Protein AF-W9HKP9-F1 (afdb_monomer)

Radius of gyration: 22.97 Å; Cα contacts (8 Å, |Δi|>4): 648; chains: 1; bounding box: 61×39×68 Å

Mean predicted aligned error: 10.0 Å

InterPro domains:
  IPR010730 Heterokaryon incompatibility [PF06985] (233-330)

Organism: NCBI:txid660029

Foldseek 3Di:
DAPPPPDDPQDADPQVVPQPCCVQFVQACQDQDPDFSDWQAFQLDGNADPSHQVSVVQVQLVVLQVPDDDDDRGWTKGKHKDFQVCLAPPDDWDQDPVRDTDDPVSVVSNVWRTGIWMHIDTHDPDPPDPPVSRVNSVSCQARWTKTFADPPDPIPYDHDDDDDQQADPLVVVLVVLVCCVPPVPCLLDPPPDFQPAQPQFWWQQQVVRDTDGDDGPAAEEEEPQADDHDRPNPHRTYHYLVPRADPDDDPSNVRCVVCVLSVQQRHSEYEYELEDQHRPPHFGNGHHGADADNKDFDDDPPTTIIIRGHHPCNLNCPGNLNVDPCVCSNQQRHQWYFYGGSHDTDIDGRNDNPDSD

pLDDT: mean 77.09, std 13.56, range [29.31, 94.38]

Sequence (357 aa):
MVLSKQTTEERLCSRCESLDLDNILSGRWTNVEWEPVAFFGKRSAVLHDEGCPLCQALFYIAAGEHNTWSRRREDKICMFTIPSQLAYRGAKLKFTSDGEMGDRVLGRAKDQRDSTWLIVCNQTRSIDQPFWYNLIPTSARNFGCLAEFSDTFNGVGQRVRLIDPANVDFEAVKRWLAHCTGVHGELCNPGEGKRSLPKGLAVINCTTRKLEPLPTGVKFAALSYVWGDTLQVGINFLWVDRYCLPQQECPEKREQIQKMHKIYREADLTVIVAAGDGPDYGLPGISTPRVSAPSVDLRLGAHRLVSTGLSAQEAIRNTTWASRAWTFQEGLVSRRKLVFTVWSVSSARQLNRTSIF

Secondary structure (DSSP, 8-state):
-------TTPPPPHHHHT--HHHHTS---SS---S-SEEEEETTEE---TT-HHHHHHHHHHHHHHTSS---TTPEEEEEEEEHHHHHH----EE-TTS-EE-HHHHHHHHS---EEEEEEEE-S---STTHHHHHHHHHHHH--EEE--SS--SSSPP--PPPSS---HHHHHHHHHHHHHHSHHHHS--SS---PPTT-EEEETTTTEEEEPPTT---EEESS---S--TTT--EEEEHHHHS-SS--HHHHHHHHTHHHHHHH-SEEEEE-SSSSGGG--BTTTBPPP-----EEEETTEEEEE--S-HHHHHHTSTTTTSTTHHHHHHH-SEEEEE-SS-EEEEE--STT---

Nearest PDB structures (foldseek):
  5aa5-assembly1_F  TM=3.031E-01  e=6.205E+00  Cupriavidus necator H16
  3d0h-assembly1_E  TM=2.734E-01  e=4.579E+00  Severe acute respiratory syndrome-related coronavirus
  8sgq-assembly1_d  TM=1.807E-01  e=6.205E+00  Homo sapiens

Structure (mmCIF, N/CA/C/O backbone):
data_AF-W9HKP9-F1
#
_entry.id   AF-W9HKP9-F1
#
loop_
_atom_site.group_PDB
_atom_site.id
_atom_site.type_symbol
_atom_site.label_atom_id
_atom_site.label_alt_id
_atom_site.label_comp_id
_atom_site.label_asym_id
_atom_site.label_entity_id
_atom_site.label_seq_id
_atom_site.pdbx_PDB_ins_code
_atom_site.Cartn_x
_atom_site.Cartn_y
_atom_site.Cartn_z
_atom_site.occupancy
_atom_site.B_iso_or_equiv
_atom_site.auth_seq_id
_atom_site.auth_comp_id
_atom_site.auth_asym_id
_atom_site.auth_atom_id
_atom_site.pdbx_PDB_model_num
ATOM 1 N N . MET A 1 1 ? -1.297 14.736 -14.628 1.00 29.31 1 MET A N 1
ATOM 2 C CA . MET A 1 1 ? -1.310 14.302 -16.037 1.00 29.31 1 MET A CA 1
ATOM 3 C C . MET A 1 1 ? -1.532 12.800 -16.026 1.00 29.31 1 MET A C 1
ATOM 5 O O . MET A 1 1 ? -0.681 12.076 -15.528 1.00 29.31 1 MET A O 1
ATOM 9 N N . VAL A 1 2 ? -2.733 12.356 -16.392 1.00 32.00 2 VAL A N 1
ATOM 10 C CA . VAL A 1 2 ? -3.084 10.933 -16.431 1.00 32.00 2 VAL A CA 1
ATOM 11 C C . VAL A 1 2 ? -2.517 10.390 -17.740 1.00 32.00 2 VAL A C 1
ATOM 13 O O . VAL A 1 2 ? -2.983 10.781 -18.804 1.00 32.00 2 VAL A O 1
ATOM 16 N N . LEU A 1 3 ? -1.499 9.530 -17.685 1.00 41.91 3 LEU A N 1
ATOM 17 C CA . LEU A 1 3 ? -1.059 8.754 -18.848 1.00 41.91 3 LEU A CA 1
ATOM 18 C C . LEU A 1 3 ? -1.958 7.514 -19.001 1.00 41.91 3 LEU A C 1
ATOM 20 O O . LEU A 1 3 ? -1.479 6.396 -19.121 1.00 41.91 3 LEU A O 1
ATOM 24 N N . SER A 1 4 ? -3.283 7.697 -18.977 1.00 39.47 4 SER A N 1
ATOM 25 C CA . SER A 1 4 ? -4.238 6.645 -19.352 1.00 39.47 4 SER A CA 1
ATOM 26 C C . SER A 1 4 ? -4.440 6.716 -20.859 1.00 39.47 4 SER A C 1
ATOM 28 O O . SER A 1 4 ? -5.501 7.086 -21.360 1.00 39.47 4 SER A O 1
ATOM 30 N N . LYS A 1 5 ? -3.373 6.435 -21.595 1.00 43.41 5 LYS A N 1
ATOM 31 C CA . LYS A 1 5 ? -3.447 6.248 -23.032 1.00 43.41 5 LYS A CA 1
ATOM 32 C C . LYS A 1 5 ? -3.707 4.765 -23.274 1.00 43.41 5 LYS A C 1
ATOM 34 O O . LYS A 1 5 ? -2.796 3.951 -23.317 1.00 43.41 5 LYS A O 1
ATOM 39 N N . GLN A 1 6 ? -4.987 4.399 -23.349 1.00 43.78 6 GLN A N 1
ATOM 40 C CA . GLN A 1 6 ? -5.370 3.182 -24.059 1.00 43.78 6 GLN A CA 1
ATOM 41 C C . GLN A 1 6 ? -5.166 3.472 -25.545 1.00 43.78 6 GLN A C 1
ATOM 43 O O . GLN A 1 6 ? -6.086 3.948 -26.205 1.00 43.78 6 GLN A O 1
ATOM 48 N N . THR A 1 7 ? -3.960 3.254 -26.061 1.00 41.88 7 THR A N 1
ATOM 49 C CA . THR A 1 7 ? -3.687 3.470 -27.483 1.00 41.88 7 THR A CA 1
ATOM 50 C C . THR A 1 7 ? -2.940 2.288 -28.084 1.00 41.88 7 THR A C 1
ATOM 52 O O . THR A 1 7 ? -1.865 1.880 -27.662 1.00 41.88 7 THR A O 1
ATOM 55 N N . THR A 1 8 ? -3.631 1.710 -29.060 1.00 42.25 8 THR A N 1
ATOM 56 C CA . THR A 1 8 ? -3.172 0.912 -30.196 1.00 42.25 8 THR A CA 1
ATOM 57 C C . THR A 1 8 ? -1.771 1.291 -30.687 1.00 42.25 8 THR A C 1
ATOM 59 O O . THR A 1 8 ? -1.541 2.459 -30.986 1.00 42.25 8 THR A O 1
ATOM 62 N N . GLU A 1 9 ? -0.887 0.289 -30.793 1.00 53.84 9 GLU A N 1
ATOM 63 C CA . GLU A 1 9 ? 0.402 0.294 -31.517 1.00 53.84 9 GLU A CA 1
ATOM 64 C C . GLU A 1 9 ? 1.195 1.613 -31.446 1.00 53.84 9 GLU A C 1
ATOM 66 O O . GLU A 1 9 ? 1.452 2.280 -32.447 1.00 53.84 9 GLU A O 1
ATOM 71 N N . GLU A 1 10 ? 1.589 2.016 -30.239 1.00 63.66 10 GLU A N 1
ATOM 72 C CA . GLU A 1 10 ? 2.422 3.203 -30.054 1.00 63.66 10 GLU A CA 1
ATOM 73 C C . GLU A 1 10 ? 3.884 2.920 -30.434 1.00 63.66 10 GLU A C 1
ATOM 75 O O . GLU A 1 10 ? 4.520 1.998 -29.918 1.00 63.66 10 GLU A O 1
ATOM 80 N N . ARG A 1 11 ? 4.430 3.737 -31.342 1.00 78.06 11 ARG A N 1
ATOM 81 C CA . ARG A 1 11 ? 5.809 3.618 -31.827 1.00 78.06 11 ARG A CA 1
ATOM 82 C C . ARG A 1 11 ? 6.796 3.982 -30.715 1.00 78.06 11 ARG A C 1
ATOM 84 O O . ARG A 1 11 ? 6.806 5.111 -30.223 1.00 78.06 11 ARG A O 1
ATOM 91 N N . LEU A 1 12 ? 7.635 3.028 -30.325 1.00 86.81 12 LEU A N 1
ATOM 92 C CA . LEU A 1 12 ? 8.750 3.269 -29.414 1.00 86.81 12 LEU A CA 1
ATOM 93 C C . LEU A 1 12 ? 9.848 4.079 -30.128 1.00 86.81 12 LEU A C 1
ATOM 95 O O . LEU A 1 12 ? 9.988 4.034 -31.347 1.00 86.81 12 LEU A O 1
ATOM 99 N N . CYS A 1 13 ? 10.646 4.840 -29.376 1.00 88.38 13 CYS A N 1
ATOM 100 C CA . CYS A 1 13 ? 11.868 5.425 -29.934 1.00 88.38 13 CYS A CA 1
ATOM 101 C C . CYS A 1 13 ? 12.943 4.339 -30.091 1.00 88.38 13 CYS A C 1
ATOM 103 O O . CYS A 1 13 ? 12.927 3.348 -29.360 1.00 88.38 13 CYS A O 1
ATOM 105 N N . SER A 1 14 ? 13.932 4.555 -30.961 1.00 86.81 14 SER A N 1
ATOM 106 C CA . SER A 1 14 ? 14.985 3.565 -31.271 1.00 86.81 14 SER A CA 1
ATOM 107 C C . SER A 1 14 ? 15.689 2.978 -30.040 1.00 86.81 14 SER A C 1
ATOM 109 O O . SER A 1 14 ? 16.057 1.809 -30.020 1.00 86.81 14 SER A O 1
ATOM 111 N N . ARG A 1 15 ? 15.845 3.774 -28.979 1.00 86.19 15 ARG A N 1
ATOM 112 C CA . ARG A 1 15 ? 16.436 3.341 -27.704 1.00 86.19 15 ARG A CA 1
ATOM 113 C C . ARG A 1 15 ? 15.524 2.428 -26.890 1.00 86.19 15 ARG A C 1
ATOM 115 O O . ARG A 1 15 ? 16.006 1.543 -26.197 1.00 86.19 15 ARG A O 1
ATOM 122 N N . CYS A 1 16 ? 14.222 2.692 -26.902 1.00 87.31 16 CYS A N 1
ATOM 123 C CA . CYS A 1 16 ? 13.253 1.832 -26.235 1.00 87.31 16 CYS A CA 1
ATOM 124 C C . CYS A 1 16 ? 12.999 0.559 -27.050 1.00 87.31 16 CYS A C 1
ATOM 126 O O . CYS A 1 16 ? 12.806 -0.488 -26.448 1.00 87.31 16 CYS A O 1
ATOM 128 N N . GLU A 1 17 ? 13.058 0.636 -28.384 1.00 88.25 17 GLU A N 1
ATOM 129 C CA . GLU A 1 17 ? 12.998 -0.528 -29.280 1.00 88.25 17 GLU A CA 1
ATOM 130 C C . GLU A 1 17 ? 14.198 -1.465 -29.103 1.00 88.25 17 GLU A C 1
ATOM 132 O O . GLU A 1 17 ? 14.048 -2.674 -29.230 1.00 88.25 17 GLU A O 1
ATOM 137 N N . SER A 1 18 ? 15.383 -0.939 -28.771 1.00 88.50 18 SER A N 1
ATOM 138 C CA . SER A 1 18 ? 16.579 -1.765 -28.559 1.00 88.50 18 SER A CA 1
ATOM 139 C C . SER A 1 18 ? 16.587 -2.545 -27.237 1.00 88.50 18 SER A C 1
ATOM 141 O O . SER A 1 18 ? 17.557 -3.247 -26.961 1.00 88.50 18 SER A O 1
A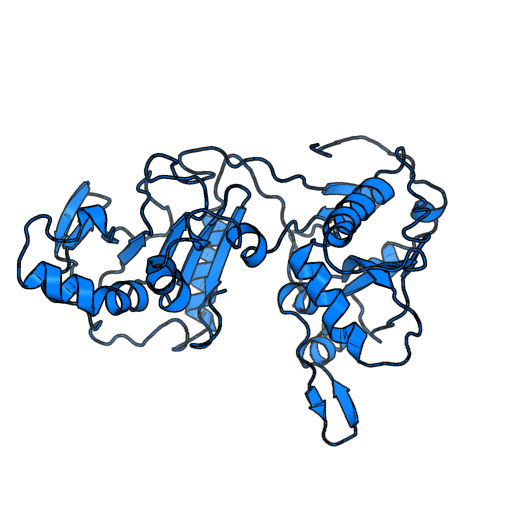TOM 143 N N . LEU A 1 19 ? 15.574 -2.383 -26.380 1.00 88.56 19 LEU A N 1
ATOM 144 C CA . LEU A 1 19 ? 15.481 -3.108 -25.114 1.00 88.56 19 LEU A CA 1
ATOM 145 C C . LEU A 1 19 ? 14.915 -4.508 -25.348 1.00 88.56 19 LEU A C 1
ATOM 147 O O . LEU A 1 19 ? 13.769 -4.656 -25.764 1.00 88.56 19 LEU A O 1
ATOM 151 N N . ASP A 1 20 ? 15.688 -5.529 -24.991 1.00 89.31 20 ASP A N 1
ATOM 152 C CA . ASP A 1 20 ? 15.219 -6.915 -24.955 1.00 89.31 20 ASP A CA 1
ATOM 153 C C . ASP A 1 20 ? 14.355 -7.145 -23.702 1.00 89.31 20 ASP A C 1
ATOM 155 O O . ASP A 1 20 ? 14.827 -7.602 -22.657 1.00 89.31 20 ASP A O 1
ATOM 159 N N . LEU A 1 21 ? 13.084 -6.738 -23.784 1.00 88.50 21 LEU A N 1
ATOM 160 C CA . LEU A 1 21 ? 12.136 -6.854 -22.675 1.00 88.50 21 LEU A CA 1
ATOM 161 C C . LEU A 1 21 ? 11.866 -8.314 -22.285 1.00 88.50 21 LEU A C 1
ATOM 163 O O . LEU A 1 21 ? 11.701 -8.577 -21.094 1.00 88.50 21 LEU A O 1
ATOM 167 N N . ASP A 1 22 ? 11.903 -9.250 -23.237 1.00 88.25 22 ASP A N 1
ATOM 168 C CA . ASP A 1 22 ? 11.712 -10.681 -22.979 1.00 88.25 22 ASP A CA 1
ATOM 169 C C . ASP A 1 22 ? 12.808 -11.219 -22.050 1.00 88.25 22 ASP A C 1
ATOM 171 O O . ASP A 1 22 ? 12.529 -11.897 -21.053 1.00 88.25 22 ASP A O 1
ATOM 175 N N . ASN A 1 23 ? 14.066 -10.872 -22.331 1.00 86.00 23 ASN A N 1
ATOM 176 C CA . ASN A 1 23 ? 15.185 -11.255 -21.482 1.00 86.00 23 ASN A CA 1
ATOM 177 C C . ASN A 1 23 ? 15.154 -10.521 -20.131 1.00 86.00 23 ASN A C 1
ATOM 179 O O . ASN A 1 23 ? 15.237 -11.157 -19.073 1.00 86.00 23 ASN A O 1
ATOM 183 N N . ILE A 1 24 ? 14.969 -9.194 -20.154 1.00 86.81 24 ILE A N 1
ATOM 184 C CA . ILE A 1 24 ? 14.947 -8.334 -18.959 1.00 86.81 24 ILE A CA 1
ATOM 185 C C . ILE A 1 24 ? 13.864 -8.786 -17.962 1.00 86.81 24 ILE A C 1
ATOM 187 O O . ILE A 1 24 ? 14.103 -8.841 -16.753 1.00 86.81 24 ILE A O 1
ATOM 191 N N . LEU A 1 25 ? 12.668 -9.125 -18.449 1.00 85.75 25 LEU A N 1
ATOM 192 C CA . LEU A 1 25 ? 11.501 -9.464 -17.625 1.00 85.75 25 LEU A CA 1
ATOM 193 C C . LEU A 1 25 ? 11.344 -10.969 -17.376 1.00 85.75 25 LEU A C 1
ATOM 195 O O . LEU A 1 25 ? 10.413 -11.385 -16.688 1.00 85.75 25 LEU A O 1
ATOM 199 N N . SER A 1 26 ? 12.283 -11.796 -17.845 1.00 80.38 26 SER A N 1
ATOM 200 C CA . SER A 1 26 ? 12.243 -13.258 -17.691 1.00 80.38 26 SER A CA 1
ATOM 201 C C . SER A 1 26 ? 12.111 -13.739 -16.231 1.00 80.38 26 SER A C 1
ATOM 203 O O . SER A 1 26 ? 11.640 -14.858 -15.970 1.00 80.38 26 SER A O 1
ATOM 205 N N . GLY A 1 27 ? 12.501 -12.895 -15.268 1.00 72.00 27 GLY A N 1
ATOM 206 C CA . GLY A 1 27 ? 12.440 -13.169 -13.832 1.00 72.00 27 GLY A CA 1
ATOM 207 C C . GLY A 1 27 ? 13.502 -14.162 -13.356 1.00 72.00 27 GLY A C 1
ATOM 208 O O . GLY A 1 27 ? 13.345 -14.781 -12.299 1.00 72.00 27 GLY A O 1
ATOM 209 N N . ARG A 1 28 ? 14.557 -14.366 -14.156 1.00 71.38 28 ARG A N 1
ATOM 210 C CA . ARG A 1 28 ? 15.702 -15.220 -13.826 1.00 71.38 28 ARG A CA 1
ATOM 211 C C . ARG A 1 28 ? 16.836 -14.363 -13.278 1.00 71.38 28 ARG A C 1
ATOM 213 O O . ARG A 1 28 ? 17.461 -13.611 -14.012 1.00 71.38 28 ARG A O 1
ATOM 220 N N . TRP A 1 29 ? 17.121 -14.522 -11.993 1.00 69.12 29 TRP A N 1
ATOM 221 C CA . TRP A 1 29 ? 18.181 -13.796 -11.298 1.00 69.12 29 TRP A CA 1
ATOM 222 C C . TRP A 1 29 ? 19.370 -14.723 -11.046 1.00 69.12 29 TRP A C 1
ATOM 224 O O . TRP A 1 29 ? 19.627 -15.106 -9.913 1.00 69.12 29 TRP A O 1
ATOM 234 N N . THR A 1 30 ? 20.082 -15.143 -12.096 1.00 57.50 30 THR A N 1
ATOM 235 C CA . THR A 1 30 ? 21.245 -16.044 -11.948 1.00 57.50 30 THR A CA 1
ATOM 236 C C . THR A 1 30 ? 22.443 -15.324 -11.327 1.00 57.50 30 THR A C 1
ATOM 238 O O . THR A 1 30 ? 23.101 -15.870 -10.445 1.00 57.50 30 THR A O 1
ATOM 241 N N . ASN A 1 31 ? 22.658 -14.063 -11.708 1.00 57.19 31 ASN A N 1
ATOM 242 C CA . ASN A 1 31 ? 23.556 -13.110 -11.067 1.00 57.19 31 ASN A CA 1
ATOM 243 C C . ASN A 1 31 ? 22.852 -11.754 -10.993 1.00 57.19 31 ASN A C 1
ATOM 245 O O . ASN A 1 31 ? 22.152 -11.366 -11.924 1.00 57.19 31 ASN A O 1
ATOM 249 N N . VAL A 1 32 ? 23.012 -11.028 -9.883 1.00 56.31 32 VAL A N 1
ATOM 250 C CA . VAL A 1 32 ? 22.567 -9.631 -9.849 1.00 56.31 32 VAL A CA 1
ATOM 251 C C . VAL A 1 32 ? 23.638 -8.827 -10.565 1.00 56.31 32 VAL A C 1
ATOM 253 O O . VAL A 1 32 ? 24.666 -8.501 -9.977 1.00 56.31 32 VAL A O 1
ATOM 256 N N . GLU A 1 33 ? 23.436 -8.596 -11.855 1.00 57.59 33 GLU A N 1
ATOM 257 C CA . GLU A 1 33 ? 24.260 -7.663 -12.609 1.00 57.59 33 GLU A CA 1
ATOM 258 C C . GLU A 1 33 ? 23.885 -6.248 -12.163 1.00 57.59 33 GLU A C 1
ATOM 260 O O . GLU A 1 33 ? 22.725 -5.840 -12.196 1.00 57.59 33 GLU A O 1
ATOM 265 N N . TRP A 1 34 ? 24.875 -5.521 -11.651 1.00 66.44 34 TRP A N 1
ATOM 266 C CA . TRP A 1 34 ? 24.700 -4.172 -11.098 1.00 66.44 34 TRP A CA 1
ATOM 267 C C . TRP A 1 34 ? 24.891 -3.085 -12.157 1.00 66.44 34 TRP A C 1
ATOM 269 O O . TRP A 1 34 ? 24.981 -1.896 -11.837 1.00 66.44 34 TRP A O 1
ATOM 279 N N . GLU A 1 35 ? 24.979 -3.502 -13.416 1.00 73.12 35 GLU A N 1
ATOM 280 C CA . GLU A 1 35 ? 25.083 -2.618 -14.556 1.00 73.12 35 GLU A CA 1
ATOM 281 C C . GLU A 1 35 ? 23.694 -2.140 -14.984 1.00 73.12 35 GLU A C 1
ATOM 283 O O . GLU A 1 35 ? 22.702 -2.868 -14.881 1.00 73.12 35 GLU A O 1
ATOM 288 N N . PRO A 1 36 ? 23.585 -0.885 -15.436 1.00 80.62 36 PRO A N 1
ATOM 289 C CA . PRO A 1 36 ? 22.327 -0.386 -15.941 1.00 80.62 36 PRO A CA 1
ATOM 290 C C . PRO A 1 36 ? 21.962 -1.086 -17.250 1.00 80.62 36 PRO A C 1
ATOM 292 O O . PRO A 1 36 ? 22.765 -1.148 -18.177 1.00 80.62 36 PRO A O 1
ATOM 295 N N . VAL A 1 37 ? 20.707 -1.510 -17.364 1.00 84.50 37 VAL A N 1
ATOM 296 C CA . VAL A 1 37 ? 20.158 -2.081 -18.602 1.00 84.50 37 VAL A CA 1
ATOM 297 C C . VAL A 1 37 ? 19.963 -1.023 -19.693 1.00 84.50 37 VAL A C 1
ATOM 299 O O . VAL A 1 37 ? 19.872 -1.358 -20.869 1.00 84.50 37 VAL A O 1
ATOM 302 N N . ALA A 1 38 ? 19.899 0.266 -19.325 1.00 84.94 38 ALA A N 1
ATOM 303 C CA . ALA A 1 38 ? 19.877 1.370 -20.284 1.00 84.94 38 ALA A CA 1
ATOM 304 C C . ALA A 1 38 ? 20.336 2.708 -19.686 1.00 84.94 38 ALA A C 1
ATOM 306 O O . ALA A 1 38 ? 20.181 2.967 -18.491 1.00 84.94 38 ALA A O 1
ATOM 307 N N . PHE A 1 39 ? 20.826 3.602 -20.549 1.00 84.19 39 PHE A N 1
ATOM 308 C CA . PHE A 1 39 ? 21.250 4.962 -20.205 1.00 84.19 39 PHE A CA 1
ATOM 309 C C . PHE A 1 39 ? 20.337 6.025 -20.842 1.00 84.19 39 PHE A C 1
ATOM 311 O O . PHE A 1 39 ? 20.004 5.957 -22.027 1.00 84.19 39 PHE A O 1
ATOM 318 N N . PHE A 1 40 ? 19.957 7.041 -20.062 1.00 79.12 40 PHE A N 1
ATOM 319 C CA . PHE A 1 40 ? 19.018 8.101 -20.460 1.00 79.12 40 PHE A CA 1
ATOM 320 C C . PHE A 1 40 ? 19.643 9.492 -20.591 1.00 79.12 40 PHE A C 1
ATOM 322 O O . PHE A 1 40 ? 18.936 10.466 -20.845 1.00 79.12 40 PHE A O 1
ATOM 329 N N . GLY A 1 41 ? 20.965 9.600 -20.474 1.00 80.00 41 GLY A N 1
ATOM 330 C CA . GLY A 1 41 ? 21.667 10.878 -20.545 1.00 80.00 41 GLY A CA 1
ATOM 331 C C . GLY A 1 41 ? 22.097 11.395 -19.174 1.00 80.00 41 GLY A C 1
ATOM 332 O O . GLY A 1 41 ? 22.015 10.709 -18.154 1.00 80.00 41 GLY A O 1
ATOM 333 N N . LYS A 1 42 ? 22.610 12.624 -19.160 1.00 79.69 42 LYS A N 1
ATOM 334 C CA . LYS A 1 42 ? 22.991 13.321 -17.925 1.00 79.69 42 LYS A CA 1
ATOM 335 C C . LYS A 1 42 ? 21.805 14.112 -17.400 1.00 79.69 42 LYS A C 1
ATOM 337 O O . LYS A 1 42 ? 20.960 14.540 -18.177 1.00 79.69 42 LYS A O 1
ATOM 342 N N . ARG A 1 43 ? 21.787 14.416 -16.104 1.00 71.00 43 ARG A N 1
ATOM 343 C CA . ARG A 1 43 ? 20.748 15.262 -15.497 1.00 71.00 43 ARG A CA 1
ATOM 344 C C . ARG A 1 43 ? 20.564 16.609 -16.213 1.00 71.00 43 ARG A C 1
ATOM 346 O O . ARG A 1 43 ? 19.441 17.090 -16.309 1.00 71.00 43 ARG A O 1
ATOM 353 N N . SER A 1 44 ? 21.645 17.226 -16.692 1.00 68.88 44 SER A N 1
ATOM 354 C CA . SER A 1 44 ? 21.592 18.496 -17.434 1.00 68.88 44 SER A CA 1
ATOM 355 C C . SER A 1 44 ? 21.021 18.377 -18.852 1.00 68.88 44 SER A C 1
ATOM 357 O O . SER A 1 44 ? 20.681 19.396 -19.443 1.00 68.88 44 SER A O 1
ATOM 359 N N . ALA A 1 45 ? 20.939 17.163 -19.396 1.00 75.62 45 ALA A N 1
ATOM 360 C CA . ALA A 1 45 ? 20.554 16.882 -20.773 1.00 75.62 45 ALA A CA 1
ATOM 361 C C . ALA A 1 45 ? 19.895 15.495 -20.847 1.00 75.62 45 ALA A C 1
ATOM 363 O O . ALA A 1 45 ? 20.444 14.557 -21.432 1.00 75.62 45 ALA A O 1
ATOM 364 N N . VAL A 1 46 ? 18.749 15.347 -20.174 1.00 75.06 46 VAL A N 1
ATOM 365 C CA . VAL A 1 46 ? 17.988 14.094 -20.188 1.00 75.06 46 VAL A CA 1
ATOM 366 C C . VAL A 1 46 ? 17.444 13.878 -21.591 1.00 75.06 46 VAL A C 1
ATOM 368 O O . VAL A 1 46 ? 16.657 14.679 -22.095 1.00 75.06 46 VAL A O 1
ATOM 371 N N . LEU A 1 47 ? 17.857 12.780 -22.216 1.00 74.56 47 LEU A N 1
ATOM 372 C CA . LEU A 1 47 ? 17.385 12.388 -23.532 1.00 74.56 47 LEU A CA 1
ATOM 373 C C . LEU A 1 47 ? 16.051 11.665 -23.345 1.00 74.56 47 LEU A C 1
ATOM 375 O O . LEU A 1 47 ? 16.035 10.452 -23.133 1.00 74.56 47 LEU A O 1
ATOM 379 N N . HIS A 1 48 ? 14.940 12.389 -23.412 1.00 80.75 48 HIS A N 1
ATOM 380 C CA . HIS A 1 48 ? 13.596 11.816 -23.389 1.00 80.75 48 HIS A CA 1
ATOM 381 C C . HIS A 1 48 ? 12.880 12.133 -24.701 1.00 80.75 48 HIS A C 1
ATOM 383 O O . HIS A 1 48 ? 13.091 13.193 -25.284 1.00 80.75 48 HIS A O 1
ATOM 389 N N . ASP A 1 49 ? 12.077 11.187 -25.171 1.00 83.19 49 ASP A N 1
ATOM 390 C CA . ASP A 1 49 ? 11.234 11.361 -26.347 1.00 83.19 49 ASP A CA 1
ATOM 391 C C . ASP A 1 49 ? 9.781 11.448 -25.874 1.00 83.19 49 ASP A C 1
ATOM 393 O O . ASP A 1 49 ? 9.250 10.486 -25.313 1.00 83.19 49 ASP A O 1
ATOM 397 N N . GLU A 1 50 ? 9.160 12.614 -26.063 1.00 82.44 50 GLU A N 1
ATOM 398 C CA . GLU A 1 50 ? 7.760 12.858 -25.706 1.00 82.44 50 GLU A CA 1
ATOM 399 C C . GLU A 1 50 ? 6.778 12.051 -26.569 1.00 82.44 50 GLU A C 1
ATOM 401 O O . GLU A 1 50 ? 5.619 11.927 -26.198 1.00 82.44 50 GLU A O 1
ATOM 406 N N . GLY A 1 51 ? 7.195 11.474 -27.696 1.00 85.69 51 GLY A N 1
ATOM 407 C CA . GLY A 1 51 ? 6.379 10.556 -28.490 1.00 85.69 51 GLY A CA 1
ATOM 408 C C . GLY A 1 51 ? 6.440 9.104 -28.011 1.00 85.69 51 GLY A C 1
ATOM 409 O O . GLY A 1 51 ? 5.552 8.322 -28.339 1.00 85.69 51 GLY A O 1
ATOM 410 N N . CYS A 1 52 ? 7.455 8.736 -27.222 1.00 87.62 52 CYS A N 1
ATOM 411 C CA . CYS A 1 52 ? 7.689 7.355 -26.806 1.00 87.62 52 CYS A CA 1
ATOM 412 C C . CYS A 1 52 ? 7.042 7.057 -25.437 1.00 87.62 52 CYS A C 1
ATOM 414 O O . CYS A 1 52 ? 7.491 7.594 -24.415 1.00 87.62 52 CYS A O 1
ATOM 416 N N . PRO A 1 53 ? 6.050 6.153 -25.355 1.00 87.00 53 PRO A N 1
ATOM 417 C CA . PRO A 1 53 ? 5.335 5.881 -24.106 1.00 87.00 53 PRO A CA 1
ATOM 418 C C . PRO A 1 53 ? 6.223 5.278 -23.014 1.00 87.00 53 PRO A C 1
ATOM 420 O O . PRO A 1 53 ? 6.099 5.640 -21.842 1.00 87.00 53 PRO A O 1
ATOM 423 N N . LEU A 1 54 ? 7.174 4.411 -23.381 1.00 87.19 54 LEU A N 1
ATOM 424 C CA . LEU A 1 54 ? 8.126 3.855 -22.420 1.00 87.19 54 LEU A CA 1
ATOM 425 C C . LEU A 1 54 ? 9.076 4.939 -21.885 1.00 87.19 54 LEU A C 1
ATOM 427 O O . LEU A 1 54 ? 9.345 4.969 -20.684 1.00 87.19 54 LEU A O 1
ATOM 431 N N . CYS A 1 55 ? 9.525 5.881 -22.726 1.00 86.38 55 CYS A N 1
ATOM 432 C CA . CYS A 1 55 ? 10.298 7.037 -22.259 1.00 86.38 55 CYS A CA 1
ATOM 433 C C . CYS A 1 55 ? 9.495 7.895 -21.281 1.00 86.38 55 CYS A C 1
ATOM 435 O O . CYS A 1 55 ? 10.036 8.271 -20.244 1.00 86.38 55 CYS A O 1
ATOM 437 N N . GLN A 1 56 ? 8.227 8.188 -21.577 1.00 85.50 56 GLN A N 1
ATOM 438 C CA . GLN A 1 56 ? 7.374 8.973 -20.681 1.00 85.50 56 GLN A CA 1
ATOM 439 C C . GLN A 1 56 ? 7.181 8.286 -19.325 1.00 85.50 56 GLN A C 1
ATOM 441 O O . GLN A 1 56 ? 7.306 8.926 -18.280 1.00 85.50 56 GLN A O 1
ATOM 446 N N . ALA A 1 57 ? 6.920 6.977 -19.330 1.00 86.19 57 ALA A N 1
ATOM 447 C CA . ALA A 1 57 ? 6.744 6.192 -18.115 1.00 86.19 57 ALA A CA 1
ATOM 448 C C . ALA A 1 57 ? 8.009 6.162 -17.243 1.00 86.19 57 ALA A C 1
ATOM 450 O O . ALA A 1 57 ? 7.945 6.363 -16.030 1.00 86.19 57 ALA A O 1
ATOM 451 N N . LEU A 1 58 ? 9.170 5.955 -17.863 1.00 84.19 58 LEU A N 1
ATOM 452 C CA . LEU A 1 58 ? 10.459 5.967 -17.174 1.00 84.19 58 LEU A CA 1
ATOM 453 C C . LEU A 1 58 ? 10.821 7.372 -16.673 1.00 84.19 58 LEU A C 1
ATOM 455 O O . LEU A 1 58 ? 11.299 7.523 -15.548 1.00 84.19 58 LEU A O 1
ATOM 459 N N . PHE A 1 59 ? 10.539 8.410 -17.465 1.00 82.00 59 PHE A N 1
ATOM 460 C CA . PHE A 1 59 ? 10.740 9.800 -17.063 1.00 82.00 59 PHE A CA 1
ATOM 461 C C . PHE A 1 59 ? 9.856 10.183 -15.874 1.00 82.00 59 PHE A C 1
ATOM 463 O O . PHE A 1 59 ? 10.322 10.879 -14.976 1.00 82.00 59 PHE A O 1
ATOM 470 N N . TYR A 1 60 ? 8.618 9.688 -15.812 1.00 80.38 60 TYR A N 1
ATOM 471 C CA . TYR A 1 60 ? 7.735 9.902 -14.667 1.00 80.38 60 TYR A CA 1
ATOM 472 C C . TYR A 1 60 ? 8.346 9.371 -13.358 1.00 80.38 60 TYR A C 1
ATOM 474 O O . TYR A 1 60 ? 8.357 10.082 -12.352 1.00 80.38 60 TYR A O 1
ATOM 482 N N . ILE A 1 61 ? 8.928 8.167 -13.382 1.00 81.00 61 ILE A N 1
ATOM 483 C CA . ILE A 1 61 ? 9.641 7.592 -12.227 1.00 81.00 61 ILE A CA 1
ATOM 484 C C . ILE A 1 61 ? 10.882 8.434 -11.892 1.00 81.00 61 ILE A C 1
ATOM 486 O O . ILE A 1 61 ? 11.094 8.813 -10.738 1.00 81.00 61 ILE A O 1
ATOM 490 N N . ALA A 1 62 ? 11.670 8.797 -12.908 1.00 78.38 62 ALA A N 1
ATOM 491 C CA . ALA A 1 62 ? 12.876 9.604 -12.740 1.00 78.38 62 ALA A CA 1
ATOM 492 C C . ALA A 1 62 ? 12.583 10.997 -12.151 1.00 78.38 62 ALA A C 1
ATOM 494 O O . ALA A 1 62 ? 13.358 11.500 -11.338 1.00 78.38 62 ALA A O 1
ATOM 495 N N . ALA A 1 63 ? 11.467 11.628 -12.540 1.00 73.25 63 ALA A N 1
ATOM 496 C CA . ALA A 1 63 ? 11.037 12.953 -12.084 1.00 73.25 63 ALA A CA 1
ATOM 497 C C . ALA A 1 63 ? 10.855 13.019 -10.563 1.00 73.25 63 ALA A C 1
ATOM 499 O O . ALA A 1 63 ? 11.236 14.013 -9.942 1.00 73.25 63 ALA A O 1
ATOM 500 N N . GLY A 1 64 ? 10.341 11.949 -9.950 1.00 70.38 64 GLY A N 1
ATOM 501 C CA . GLY A 1 64 ? 10.277 11.833 -8.494 1.00 70.38 64 GLY A CA 1
ATOM 502 C C . GLY A 1 64 ? 11.670 11.917 -7.878 1.00 70.38 64 GLY A C 1
ATOM 503 O O . GLY A 1 64 ? 11.922 12.728 -6.981 1.00 70.38 64 GLY A O 1
ATOM 504 N N . GLU A 1 65 ? 12.608 11.158 -8.443 1.00 69.75 65 GLU A N 1
ATOM 505 C CA . GLU A 1 65 ? 13.985 11.193 -7.990 1.00 69.75 65 GLU A CA 1
ATOM 506 C C . GLU A 1 65 ? 14.600 12.576 -8.220 1.00 69.75 65 GLU A C 1
ATOM 508 O O . GLU A 1 65 ? 15.294 13.059 -7.333 1.00 69.75 65 GLU A O 1
ATOM 513 N N . HIS A 1 66 ? 14.299 13.290 -9.315 1.00 62.88 66 HIS A N 1
ATOM 514 C CA . HIS A 1 66 ? 14.829 14.626 -9.640 1.00 62.88 66 HIS A CA 1
ATOM 515 C C . HIS A 1 66 ? 14.646 15.708 -8.555 1.00 62.88 66 HIS A C 1
ATOM 517 O O . HIS A 1 66 ? 15.414 16.679 -8.561 1.00 62.88 66 HIS A O 1
ATOM 523 N N . ASN A 1 67 ? 13.788 15.489 -7.560 1.00 63.06 67 ASN A N 1
ATOM 524 C CA . ASN A 1 67 ? 13.485 16.464 -6.512 1.00 63.06 67 ASN A CA 1
ATOM 525 C C . ASN A 1 67 ? 14.200 16.241 -5.164 1.00 63.06 67 ASN A C 1
ATOM 527 O O . ASN A 1 67 ? 14.056 17.068 -4.269 1.00 63.06 67 ASN A O 1
ATOM 531 N N . THR A 1 68 ? 14.998 15.180 -4.991 1.00 57.84 68 THR A N 1
ATOM 532 C CA . THR A 1 68 ? 15.593 14.842 -3.680 1.00 57.84 68 THR A CA 1
ATOM 533 C C . THR A 1 68 ? 17.132 14.812 -3.714 1.00 57.84 68 THR A C 1
ATOM 535 O O . THR A 1 68 ? 17.662 13.970 -4.419 1.00 57.84 68 THR A O 1
ATOM 538 N N . TRP A 1 69 ? 17.838 15.622 -2.901 1.00 55.78 69 TRP A N 1
ATOM 539 C CA . TRP A 1 69 ? 19.317 15.703 -2.677 1.00 55.78 69 TRP A CA 1
ATOM 540 C C . TRP A 1 69 ? 20.094 16.842 -3.381 1.00 55.78 69 TRP A C 1
ATOM 542 O O . TRP A 1 69 ? 19.708 17.323 -4.445 1.00 55.78 69 TRP A O 1
ATOM 552 N N . SER A 1 70 ? 21.223 17.253 -2.775 1.00 53.03 70 SER A N 1
ATOM 553 C CA . SER A 1 70 ? 22.236 18.183 -3.312 1.00 53.03 70 SER A CA 1
ATOM 554 C C . SER A 1 70 ? 23.078 17.499 -4.403 1.00 53.03 70 SER A C 1
ATOM 556 O O . SER A 1 70 ? 23.639 16.428 -4.188 1.00 53.03 70 SER A O 1
ATOM 558 N N . ARG A 1 71 ? 23.103 18.066 -5.619 1.00 58.56 71 ARG A N 1
ATOM 559 C CA . ARG A 1 71 ? 23.342 17.296 -6.860 1.00 58.56 71 ARG A CA 1
ATOM 560 C C . ARG A 1 71 ? 24.319 17.918 -7.839 1.00 58.56 71 ARG A C 1
ATOM 562 O O . ARG A 1 71 ? 24.381 19.139 -7.969 1.00 58.56 71 ARG A O 1
ATOM 569 N N . ARG A 1 72 ? 25.026 17.060 -8.588 1.00 59.69 72 ARG A N 1
ATOM 570 C CA . ARG A 1 72 ? 25.965 17.464 -9.644 1.00 59.69 72 ARG A CA 1
ATOM 571 C C . ARG A 1 72 ? 25.274 17.404 -11.007 1.00 59.69 72 ARG A C 1
ATOM 573 O O . ARG A 1 72 ? 24.491 16.506 -11.290 1.00 59.69 72 ARG A O 1
ATOM 580 N N . ARG A 1 73 ? 25.597 18.351 -11.894 1.00 64.00 73 ARG A N 1
ATOM 581 C CA . ARG A 1 73 ? 25.090 18.362 -13.285 1.00 64.00 73 ARG A CA 1
ATOM 582 C C . ARG A 1 73 ? 25.498 17.119 -14.091 1.00 64.00 73 ARG A C 1
ATOM 584 O O . ARG A 1 73 ? 24.846 16.796 -15.075 1.00 64.00 73 ARG A O 1
ATOM 591 N N . GLU A 1 74 ? 26.554 16.439 -13.654 1.00 73.50 74 GLU A N 1
ATOM 592 C CA . GLU A 1 74 ? 27.177 15.303 -14.339 1.00 73.50 74 GLU A CA 1
ATOM 593 C C . GLU A 1 74 ? 26.587 13.932 -13.973 1.00 73.50 74 GLU A C 1
ATOM 595 O O . GLU A 1 74 ? 27.043 12.928 -14.520 1.00 73.50 74 GLU A O 1
ATOM 600 N N . ASP A 1 75 ? 25.610 13.870 -13.063 1.00 77.62 75 ASP A N 1
ATOM 601 C CA . ASP A 1 75 ? 24.990 12.602 -12.668 1.00 77.62 75 ASP A CA 1
ATOM 602 C C . ASP A 1 75 ? 24.257 11.972 -13.866 1.00 77.62 75 ASP A C 1
ATOM 604 O O . ASP A 1 75 ? 23.564 12.653 -14.634 1.00 77.62 75 ASP A O 1
ATOM 608 N N . LYS A 1 76 ? 24.457 10.664 -14.044 1.00 80.38 76 LYS A N 1
ATOM 609 C CA . LYS A 1 76 ? 23.926 9.871 -15.158 1.00 80.38 76 LYS A CA 1
ATOM 610 C C . LYS A 1 76 ? 22.563 9.300 -14.784 1.00 80.38 76 LYS A C 1
ATOM 612 O O . LYS A 1 76 ? 22.429 8.745 -13.705 1.00 80.38 76 LYS A O 1
ATOM 617 N N . ILE A 1 77 ? 21.570 9.389 -15.659 1.00 82.06 77 ILE A N 1
ATOM 618 C CA . ILE A 1 77 ? 20.264 8.758 -15.437 1.00 82.06 77 ILE A CA 1
ATOM 619 C C . ILE A 1 77 ? 20.268 7.402 -16.117 1.00 82.06 77 ILE A C 1
ATOM 621 O O . ILE A 1 77 ? 20.482 7.314 -17.327 1.00 82.06 77 ILE A O 1
ATOM 625 N N . CYS A 1 78 ? 20.027 6.353 -15.342 1.00 84.31 78 CYS A N 1
ATOM 626 C CA . CYS A 1 78 ? 20.120 4.983 -15.812 1.00 84.31 78 CYS A CA 1
ATOM 627 C C . CYS A 1 78 ? 18.899 4.172 -15.376 1.00 84.31 78 CYS A C 1
ATOM 629 O O . CYS A 1 78 ? 18.325 4.426 -14.317 1.00 84.31 78 CYS A O 1
ATOM 631 N N . MET A 1 79 ? 18.531 3.183 -16.186 1.00 87.31 79 MET A N 1
ATOM 632 C CA . MET A 1 79 ? 17.538 2.178 -15.829 1.00 87.31 79 MET A CA 1
ATOM 633 C C . MET A 1 79 ? 18.229 0.936 -15.286 1.00 87.31 79 MET A C 1
ATOM 635 O O . MET A 1 79 ? 19.212 0.468 -15.856 1.00 87.31 79 MET A O 1
ATOM 639 N N . PHE A 1 80 ? 17.674 0.402 -14.208 1.00 86.56 80 PHE A N 1
ATOM 640 C CA . PHE A 1 80 ? 18.112 -0.817 -13.551 1.00 86.56 80 PHE A CA 1
ATOM 641 C C . PHE A 1 80 ? 16.942 -1.783 -13.416 1.00 86.56 80 PHE A C 1
ATOM 643 O O . PHE A 1 80 ? 15.774 -1.384 -13.392 1.00 86.56 80 PHE A O 1
ATOM 650 N N . THR A 1 81 ? 17.278 -3.057 -13.276 1.00 85.62 81 THR A N 1
ATOM 651 C CA . THR A 1 81 ? 16.351 -4.114 -12.891 1.00 85.62 81 THR A CA 1
ATOM 652 C C . THR A 1 81 ? 16.498 -4.405 -11.407 1.00 85.62 81 THR A C 1
ATOM 654 O O . THR A 1 81 ? 17.608 -4.442 -10.877 1.00 85.62 81 THR A O 1
ATOM 657 N N . ILE A 1 82 ? 15.391 -4.688 -10.729 1.00 81.75 82 ILE A N 1
ATOM 658 C CA . ILE A 1 82 ? 15.390 -5.109 -9.327 1.00 81.75 82 ILE A CA 1
ATOM 659 C C . ILE A 1 82 ? 14.382 -6.250 -9.108 1.00 81.75 82 ILE A C 1
ATOM 661 O O . ILE A 1 82 ? 13.278 -6.187 -9.659 1.00 81.75 82 ILE A O 1
ATOM 665 N N . PRO A 1 83 ? 14.703 -7.291 -8.309 1.00 82.50 83 PRO A N 1
ATOM 666 C CA . PRO A 1 83 ? 13.711 -8.288 -7.929 1.00 82.50 83 PRO A CA 1
ATOM 667 C C . PRO A 1 83 ? 12.632 -7.629 -7.075 1.00 82.50 83 PRO A C 1
ATOM 669 O O . PRO A 1 83 ? 12.929 -6.835 -6.173 1.00 82.50 83 PRO A O 1
ATOM 672 N N . SER A 1 84 ? 11.373 -7.974 -7.314 1.00 82.31 84 SER A N 1
ATOM 673 C CA . SER A 1 84 ? 10.242 -7.310 -6.663 1.00 82.31 84 SER A CA 1
ATOM 674 C C . SER A 1 84 ? 10.274 -7.366 -5.128 1.00 82.31 84 SER A C 1
ATOM 676 O O . SER A 1 84 ? 9.886 -6.409 -4.449 1.00 82.31 84 SER A O 1
ATOM 678 N N . GLN A 1 85 ? 10.798 -8.451 -4.545 1.00 78.06 85 GLN A N 1
ATOM 679 C CA . GLN A 1 85 ? 10.945 -8.566 -3.095 1.00 78.06 85 GLN A CA 1
ATOM 680 C C . GLN A 1 85 ? 11.929 -7.540 -2.521 1.00 78.06 85 GLN A C 1
ATOM 682 O O . GLN A 1 85 ? 11.727 -7.053 -1.403 1.00 78.06 85 GLN A O 1
ATOM 687 N N . LEU A 1 86 ? 12.983 -7.208 -3.273 1.00 78.06 86 LEU A N 1
ATOM 688 C CA . LEU A 1 86 ? 13.984 -6.227 -2.866 1.00 78.06 86 LEU A CA 1
ATOM 689 C C . LEU A 1 86 ? 13.440 -4.803 -3.020 1.00 78.06 86 LEU A C 1
ATOM 691 O O . LEU A 1 86 ? 13.605 -3.995 -2.106 1.00 78.06 86 LEU A O 1
ATOM 695 N N . ALA A 1 87 ? 12.723 -4.531 -4.115 1.00 78.69 87 ALA A N 1
ATOM 696 C CA . ALA A 1 87 ? 12.095 -3.238 -4.387 1.00 78.69 87 ALA A CA 1
ATOM 697 C C . ALA A 1 87 ? 11.150 -2.790 -3.258 1.00 78.69 87 ALA A C 1
ATOM 699 O O . ALA A 1 87 ? 11.161 -1.628 -2.858 1.00 78.69 87 ALA A O 1
ATOM 700 N N . TYR A 1 88 ? 10.368 -3.721 -2.699 1.00 70.00 88 TYR A N 1
ATOM 701 C CA . TYR A 1 88 ? 9.419 -3.416 -1.625 1.00 70.00 88 TYR A CA 1
ATOM 702 C C . TYR A 1 88 ? 10.056 -3.382 -0.228 1.00 70.00 88 TYR A C 1
ATOM 704 O O . TYR A 1 88 ? 9.798 -2.478 0.567 1.00 70.00 88 TYR A O 1
ATOM 712 N N . ARG A 1 89 ? 10.878 -4.384 0.114 1.00 68.69 89 ARG A N 1
ATOM 713 C CA . ARG A 1 89 ? 11.438 -4.525 1.471 1.00 68.69 89 ARG A CA 1
ATOM 714 C C . ARG A 1 89 ? 12.574 -3.540 1.746 1.00 68.69 89 ARG A C 1
ATOM 716 O O . ARG A 1 89 ? 12.865 -3.249 2.911 1.00 68.69 89 ARG A O 1
ATOM 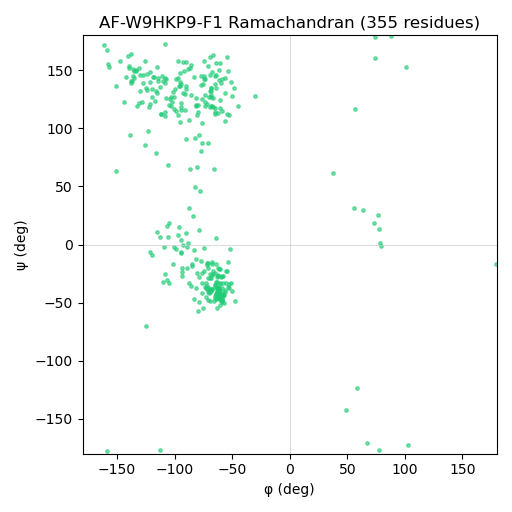723 N N . GLY A 1 90 ? 13.229 -3.076 0.690 1.00 66.62 90 GLY A N 1
ATOM 724 C CA . GLY A 1 90 ? 14.536 -2.467 0.789 1.00 66.62 90 GLY A CA 1
ATOM 725 C C . GLY A 1 90 ? 15.630 -3.506 1.038 1.00 66.62 90 GLY A C 1
ATOM 726 O O . GLY A 1 90 ? 15.404 -4.623 1.515 1.00 66.62 90 GLY A O 1
ATOM 727 N N . ALA A 1 91 ? 16.841 -3.084 0.732 1.00 61.03 91 ALA A N 1
ATOM 728 C CA . ALA A 1 91 ? 18.076 -3.798 0.969 1.00 61.03 91 ALA A CA 1
ATOM 729 C C . ALA A 1 91 ? 18.413 -3.891 2.470 1.00 61.03 91 ALA A C 1
ATOM 731 O O . ALA A 1 91 ? 18.380 -2.884 3.178 1.00 61.03 91 ALA A O 1
ATOM 732 N N . LYS A 1 92 ? 18.769 -5.081 2.977 1.00 60.56 92 LYS A N 1
ATOM 733 C CA . LYS A 1 92 ? 19.377 -5.239 4.310 1.00 60.56 92 LYS A CA 1
ATOM 734 C C . LYS A 1 92 ? 20.690 -6.001 4.182 1.00 60.56 92 LYS A C 1
ATOM 736 O O . LYS A 1 92 ? 20.710 -7.216 4.371 1.00 60.56 92 LYS A O 1
ATOM 741 N N . LEU A 1 93 ? 21.770 -5.271 3.889 1.00 56.72 93 LEU A N 1
ATOM 742 C CA . LEU A 1 93 ? 23.118 -5.840 3.819 1.00 56.72 93 LEU A CA 1
ATOM 743 C C . LEU A 1 93 ? 23.415 -6.658 5.069 1.00 56.72 93 LEU A C 1
ATOM 745 O O . LEU A 1 93 ? 23.290 -6.168 6.195 1.00 56.72 93 LEU A O 1
ATOM 749 N N . LYS A 1 94 ? 23.850 -7.895 4.856 1.00 56.47 94 LYS A N 1
ATOM 750 C CA . LYS A 1 94 ? 24.624 -8.629 5.843 1.00 56.47 94 LYS A CA 1
ATOM 751 C C . LYS A 1 94 ? 25.966 -8.958 5.214 1.00 56.47 94 LYS A C 1
ATOM 753 O O . LYS A 1 94 ? 26.017 -9.538 4.136 1.00 56.47 94 LYS A O 1
ATOM 758 N N . PHE A 1 95 ? 27.033 -8.589 5.907 1.00 53.81 95 PHE A N 1
ATOM 759 C CA . PHE A 1 95 ? 28.338 -9.172 5.645 1.00 53.81 95 PHE A CA 1
ATOM 760 C C . PHE A 1 95 ? 28.296 -10.593 6.204 1.00 53.81 95 PHE A C 1
ATOM 762 O O . PHE A 1 95 ? 27.994 -10.779 7.389 1.00 53.81 95 PHE A O 1
ATOM 769 N N . THR A 1 96 ? 28.490 -11.599 5.353 1.00 54.56 96 THR A N 1
ATOM 770 C CA . THR A 1 96 ? 28.802 -12.942 5.849 1.00 54.56 96 THR A CA 1
ATOM 771 C C . THR A 1 96 ? 30.209 -12.926 6.452 1.00 54.56 96 THR A C 1
ATOM 773 O O . THR A 1 96 ? 30.994 -12.008 6.203 1.00 54.56 96 THR A O 1
ATOM 776 N N . SER A 1 97 ? 30.526 -13.920 7.283 1.00 48.28 97 SER A N 1
ATOM 777 C CA . SER A 1 97 ? 31.862 -14.087 7.880 1.00 48.28 97 SER A CA 1
ATOM 778 C C . SER A 1 97 ? 32.981 -14.141 6.838 1.00 48.28 97 SER A C 1
ATOM 780 O O . SER A 1 97 ? 34.118 -13.804 7.150 1.00 48.28 97 SER A O 1
ATOM 782 N N . ASP A 1 98 ? 32.634 -14.505 5.605 1.00 50.59 98 ASP A N 1
ATOM 783 C CA . ASP A 1 98 ? 33.567 -14.809 4.523 1.00 50.59 98 ASP A CA 1
ATOM 784 C C . ASP A 1 98 ? 33.775 -13.602 3.587 1.00 50.59 98 ASP A C 1
ATOM 786 O O . ASP A 1 98 ? 34.392 -13.714 2.533 1.00 50.59 98 ASP A O 1
ATOM 790 N N . GLY A 1 99 ? 33.249 -12.428 3.961 1.00 47.88 99 GLY A N 1
ATOM 791 C CA . GLY A 1 99 ? 33.372 -11.193 3.183 1.00 47.88 99 GLY A CA 1
ATOM 792 C C . GLY A 1 99 ? 32.423 -11.099 1.985 1.00 47.88 99 GLY A C 1
ATOM 793 O O . GLY A 1 99 ? 32.437 -10.087 1.284 1.00 47.88 99 GLY A O 1
ATOM 794 N N . GLU A 1 100 ? 31.561 -12.095 1.763 1.00 50.59 100 GLU A N 1
ATOM 795 C CA . GLU A 1 100 ? 30.555 -12.030 0.707 1.00 50.59 100 GLU A CA 1
ATOM 796 C C . GLU A 1 100 ? 29.420 -11.068 1.082 1.00 50.59 100 GLU A C 1
ATOM 798 O O . GLU A 1 100 ? 28.798 -11.136 2.152 1.00 50.59 100 GLU A O 1
ATOM 803 N N . MET A 1 101 ? 29.128 -10.151 0.161 1.00 53.31 101 MET A N 1
ATOM 804 C CA . MET A 1 101 ? 27.994 -9.245 0.270 1.00 53.31 101 MET A CA 1
ATOM 805 C C . MET A 1 101 ? 26.713 -10.014 -0.068 1.00 53.31 101 MET A C 1
ATOM 807 O O . MET A 1 101 ? 26.441 -10.303 -1.232 1.00 53.31 101 MET A O 1
ATOM 811 N N . GLY A 1 102 ? 25.923 -10.360 0.951 1.00 56.44 102 GLY A N 1
ATOM 812 C CA . GLY A 1 102 ? 24.740 -11.203 0.786 1.00 56.44 102 GLY A CA 1
ATOM 813 C C . GLY A 1 102 ? 23.471 -10.599 1.380 1.00 56.44 102 GLY A C 1
ATOM 814 O O . GLY A 1 102 ? 23.453 -10.088 2.502 1.00 56.44 102 GLY A O 1
ATOM 815 N N . ASP A 1 103 ? 22.360 -10.735 0.659 1.00 63.94 103 ASP A N 1
ATOM 816 C CA . ASP A 1 103 ? 21.016 -10.545 1.204 1.00 63.94 103 ASP A CA 1
ATOM 817 C C . ASP A 1 103 ? 20.227 -11.836 1.048 1.00 63.94 103 ASP A C 1
ATOM 819 O O . ASP A 1 103 ? 20.226 -12.470 -0.007 1.00 63.94 103 ASP A O 1
ATOM 823 N N . ARG A 1 104 ? 19.539 -12.239 2.120 1.00 64.81 104 ARG A N 1
ATOM 824 C CA . ARG A 1 104 ? 18.734 -13.467 2.135 1.00 64.81 104 ARG A CA 1
ATOM 825 C C . ARG A 1 104 ? 17.649 -13.466 1.055 1.00 64.81 104 ARG A C 1
ATOM 827 O O . ARG A 1 104 ? 17.221 -14.539 0.650 1.00 64.81 104 ARG A O 1
ATOM 834 N N . VAL A 1 105 ? 17.176 -12.293 0.635 1.00 64.25 105 VAL A N 1
ATOM 835 C CA . VAL A 1 105 ? 16.216 -12.128 -0.462 1.00 64.25 105 VAL A CA 1
ATOM 836 C C . VAL A 1 105 ? 16.880 -12.440 -1.795 1.00 64.25 105 VAL A C 1
ATOM 838 O O . VAL A 1 105 ? 16.339 -13.238 -2.546 1.00 64.25 105 VAL A O 1
ATOM 841 N N . LEU A 1 106 ? 18.071 -11.894 -2.051 1.00 64.00 106 LEU A N 1
ATOM 842 C CA . LEU A 1 106 ? 18.823 -12.198 -3.268 1.00 64.00 106 LEU A CA 1
ATOM 843 C C . LEU A 1 106 ? 19.213 -13.673 -3.342 1.00 64.00 106 LEU A C 1
ATOM 845 O O . LEU A 1 106 ? 19.056 -14.280 -4.391 1.00 64.00 106 LEU A O 1
ATOM 849 N N . GLY A 1 107 ? 19.637 -14.271 -2.224 1.00 64.25 107 GLY A N 1
ATOM 850 C CA . GLY A 1 107 ? 19.899 -15.711 -2.157 1.00 64.25 107 GLY A CA 1
ATOM 851 C C . GLY A 1 107 ? 18.671 -16.546 -2.537 1.00 64.25 107 GLY A C 1
ATOM 852 O O . GLY A 1 107 ? 18.781 -17.461 -3.335 1.00 64.25 107 GLY A O 1
ATOM 853 N N . ARG A 1 108 ? 17.476 -16.184 -2.048 1.00 64.69 108 ARG A N 1
ATOM 854 C CA . ARG A 1 108 ? 16.225 -16.871 -2.427 1.00 64.69 108 ARG A CA 1
ATOM 855 C C . ARG A 1 108 ? 15.802 -16.605 -3.869 1.00 64.69 108 ARG A C 1
ATOM 857 O O . ARG A 1 108 ? 15.284 -17.511 -4.505 1.00 64.69 108 ARG A O 1
ATOM 864 N N . ALA A 1 109 ? 15.995 -15.383 -4.365 1.00 64.31 109 ALA A N 1
ATOM 865 C CA . ALA A 1 109 ? 15.650 -15.001 -5.733 1.00 64.31 109 ALA A CA 1
ATOM 866 C C . ALA A 1 109 ? 16.555 -15.678 -6.776 1.00 64.31 109 ALA A C 1
ATOM 868 O O . ALA A 1 109 ? 16.123 -15.883 -7.903 1.00 64.31 109 ALA A O 1
ATOM 869 N N . LYS A 1 110 ? 17.782 -16.073 -6.404 1.00 64.44 110 LYS A N 1
ATOM 870 C CA . LYS A 1 110 ? 18.636 -16.913 -7.259 1.00 64.44 110 LYS A CA 1
ATOM 871 C C . LYS A 1 110 ? 18.015 -18.285 -7.521 1.00 64.44 110 LYS A C 1
ATOM 873 O O . LYS A 1 110 ? 18.040 -18.766 -8.650 1.00 64.44 110 LYS A O 1
ATOM 878 N N . ASP A 1 111 ? 17.403 -18.869 -6.493 1.00 63.94 111 ASP A N 1
ATOM 879 C CA . ASP A 1 111 ? 16.855 -20.229 -6.538 1.00 63.94 111 ASP A CA 1
ATOM 880 C C . ASP A 1 111 ? 15.354 -20.274 -6.892 1.00 63.94 111 ASP A C 1
ATOM 882 O O . ASP A 1 111 ? 14.778 -21.351 -7.054 1.00 63.94 111 ASP A O 1
ATOM 886 N N . GLN A 1 112 ? 14.683 -19.120 -6.985 1.00 67.44 112 GLN A N 1
ATOM 887 C CA . GLN A 1 112 ? 13.236 -19.019 -7.192 1.00 67.44 112 GLN A CA 1
ATOM 888 C C . GLN A 1 112 ? 12.890 -17.930 -8.207 1.00 67.44 112 GLN A C 1
ATOM 890 O O . GLN A 1 112 ? 13.439 -16.836 -8.171 1.00 67.44 112 GLN A O 1
ATOM 895 N N . ARG A 1 113 ? 11.902 -18.188 -9.072 1.00 73.06 113 ARG A N 1
ATOM 896 C CA . ARG A 1 113 ? 11.408 -17.178 -10.020 1.00 73.06 113 ARG A CA 1
ATOM 897 C C . ARG A 1 113 ? 10.762 -16.011 -9.254 1.00 73.06 113 ARG A C 1
ATOM 899 O O . ARG A 1 113 ? 9.755 -16.199 -8.564 1.00 73.06 113 ARG A O 1
ATOM 906 N N . ASP A 1 114 ? 11.331 -14.816 -9.393 1.00 76.50 114 ASP A N 1
ATOM 907 C CA . ASP A 1 114 ? 10.810 -13.541 -8.875 1.00 76.50 114 ASP A CA 1
ATOM 908 C C . ASP A 1 114 ? 10.551 -12.598 -10.062 1.00 76.50 114 ASP A C 1
ATOM 910 O O . ASP A 1 114 ? 11.272 -12.630 -11.056 1.00 76.50 114 ASP A O 1
ATOM 914 N N . SER A 1 115 ? 9.501 -11.784 -9.994 1.00 82.06 115 SER A N 1
ATOM 915 C CA . SER A 1 115 ? 9.200 -10.798 -11.029 1.00 82.06 115 SER A CA 1
ATOM 916 C C . SER A 1 115 ? 10.261 -9.697 -11.041 1.00 82.06 115 SER A C 1
ATOM 918 O O . SER A 1 115 ? 10.614 -9.157 -9.985 1.00 82.06 115 SER A O 1
ATOM 920 N N . THR A 1 116 ? 10.722 -9.335 -12.235 1.00 86.19 116 THR A N 1
ATOM 921 C CA . THR A 1 116 ? 11.656 -8.225 -12.444 1.00 86.19 116 THR A CA 1
ATOM 922 C C . THR A 1 116 ? 10.904 -6.909 -12.560 1.00 86.19 116 THR A C 1
ATOM 924 O O . THR A 1 116 ? 9.960 -6.791 -13.340 1.00 86.19 116 THR A O 1
ATOM 927 N N . TRP A 1 117 ? 11.318 -5.911 -11.784 1.00 88.81 117 TRP A N 1
ATOM 928 C CA . TRP A 1 117 ? 10.800 -4.549 -11.870 1.00 88.81 117 TRP A CA 1
ATOM 929 C C . TRP A 1 117 ? 11.877 -3.615 -12.428 1.00 88.81 117 TRP A C 1
ATOM 931 O O . TRP A 1 117 ? 13.064 -3.788 -12.152 1.00 88.81 117 TRP A O 1
ATOM 941 N N . LEU A 1 118 ? 11.459 -2.625 -13.212 1.00 89.62 118 LEU A N 1
ATOM 942 C CA . LEU A 1 118 ? 12.309 -1.611 -13.827 1.00 89.62 118 LEU A CA 1
ATOM 943 C C . LEU A 1 118 ? 12.246 -0.322 -13.017 1.00 89.62 118 LEU A C 1
ATOM 945 O O . LEU A 1 118 ? 11.166 0.165 -12.675 1.00 89.62 118 LEU A O 1
ATOM 949 N N . ILE A 1 119 ? 13.404 0.264 -12.762 1.00 87.62 119 ILE A N 1
ATOM 950 C CA . ILE A 1 119 ? 13.528 1.521 -12.037 1.00 87.62 119 ILE A CA 1
ATOM 951 C C . ILE A 1 119 ? 14.526 2.436 -12.726 1.00 87.62 119 ILE A C 1
ATOM 953 O O . ILE A 1 119 ? 15.532 1.976 -13.255 1.00 87.62 119 ILE A O 1
ATOM 957 N N . VAL A 1 120 ? 14.263 3.739 -12.678 1.00 85.44 120 VAL A N 1
ATOM 958 C CA . VAL A 1 120 ? 15.222 4.761 -13.088 1.00 85.44 120 VAL A CA 1
ATOM 959 C C . VAL A 1 120 ? 15.838 5.408 -11.857 1.00 85.44 120 VAL A C 1
ATOM 961 O O . VAL A 1 120 ? 15.101 5.897 -11.003 1.00 85.44 120 VAL A O 1
ATOM 964 N N . CYS A 1 121 ? 17.168 5.443 -11.782 1.00 81.38 121 CYS A N 1
ATOM 965 C CA . CYS A 1 121 ? 17.878 6.176 -10.738 1.00 81.38 121 CYS A CA 1
ATOM 966 C C . CYS A 1 121 ? 19.130 6.894 -11.255 1.00 81.38 121 CYS A C 1
ATOM 968 O O . CYS A 1 121 ? 19.648 6.611 -12.340 1.00 81.38 121 CYS A O 1
ATOM 970 N N . ASN A 1 122 ? 19.614 7.858 -10.471 1.00 78.25 122 ASN A N 1
ATOM 971 C CA . ASN A 1 122 ? 20.825 8.611 -10.766 1.00 78.25 122 ASN A CA 1
ATOM 972 C C . ASN A 1 122 ? 22.064 7.825 -10.341 1.00 78.25 122 ASN A C 1
ATOM 974 O O . ASN A 1 122 ? 22.225 7.466 -9.177 1.00 78.25 122 ASN A O 1
ATOM 978 N N . GLN A 1 123 ? 22.984 7.649 -11.277 1.00 75.81 123 GLN A N 1
ATOM 979 C CA . GLN A 1 123 ? 24.318 7.132 -11.056 1.00 75.81 123 GLN A CA 1
ATOM 980 C C . GLN A 1 123 ? 25.301 8.285 -10.782 1.00 75.81 123 GLN A C 1
ATOM 982 O O . GLN A 1 123 ? 25.557 9.126 -11.650 1.00 75.81 123 GLN A O 1
ATOM 987 N N . THR A 1 124 ? 25.866 8.314 -9.572 1.00 68.88 124 THR A N 1
ATOM 988 C CA . THR A 1 124 ? 26.932 9.234 -9.138 1.00 68.88 124 THR A CA 1
ATOM 989 C C . THR A 1 124 ? 28.312 8.576 -9.367 1.00 68.88 124 THR A C 1
ATOM 991 O O . THR A 1 124 ? 28.393 7.364 -9.558 1.00 68.88 124 THR A O 1
ATOM 994 N N . ARG A 1 125 ? 29.404 9.358 -9.483 1.00 60.94 125 ARG A N 1
ATOM 995 C CA . ARG A 1 125 ? 30.714 8.870 -10.000 1.00 60.94 125 ARG A CA 1
ATOM 996 C C . ARG A 1 125 ? 31.303 7.662 -9.232 1.00 60.94 125 ARG A C 1
ATOM 998 O O . ARG A 1 125 ? 31.292 7.675 -8.010 1.00 60.94 125 ARG A O 1
ATOM 1005 N N . SER A 1 126 ? 31.938 6.762 -10.010 1.00 52.19 126 SER A N 1
ATOM 1006 C CA . SER A 1 126 ? 32.608 5.480 -9.678 1.00 52.19 126 SER A CA 1
ATOM 1007 C C . SER A 1 126 ? 31.704 4.466 -8.961 1.00 52.19 126 SER A C 1
ATOM 1009 O O . SER A 1 126 ? 31.219 4.680 -7.857 1.00 52.19 126 SER A O 1
ATOM 1011 N N . ILE A 1 127 ? 31.469 3.334 -9.626 1.00 51.62 127 ILE A N 1
ATOM 1012 C CA . ILE A 1 127 ? 30.615 2.224 -9.173 1.00 51.62 127 ILE A CA 1
ATOM 1013 C C . ILE A 1 127 ? 31.363 1.349 -8.134 1.00 51.62 127 ILE A C 1
ATOM 1015 O O . ILE A 1 127 ? 30.892 0.288 -7.750 1.00 51.62 127 ILE A O 1
ATOM 1019 N N . ASP A 1 128 ? 32.503 1.794 -7.599 1.00 49.19 128 ASP A N 1
ATOM 1020 C CA . ASP A 1 128 ? 33.441 0.929 -6.865 1.00 49.19 128 ASP A CA 1
ATOM 1021 C C . ASP A 1 128 ? 33.109 0.713 -5.371 1.00 49.19 128 ASP A C 1
ATOM 1023 O O . ASP A 1 128 ? 34.000 0.425 -4.573 1.00 49.19 128 ASP A O 1
ATOM 1027 N N . GLN A 1 129 ? 31.848 0.852 -4.936 1.00 51.97 129 GLN A N 1
ATOM 1028 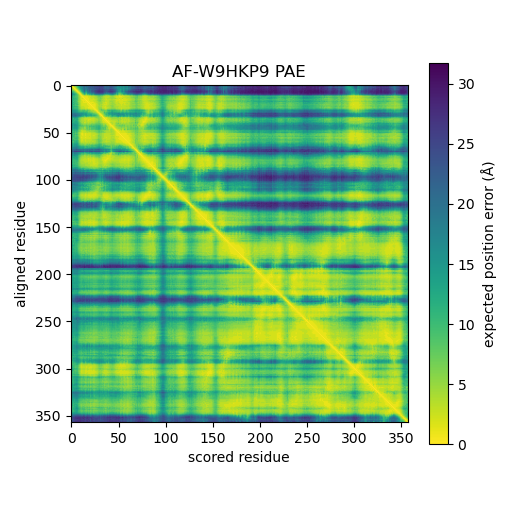C CA . GLN A 1 129 ? 31.479 0.700 -3.518 1.00 51.97 129 GLN A CA 1
ATOM 1029 C C . GLN A 1 129 ? 30.117 -0.006 -3.306 1.00 51.97 129 GLN A C 1
ATOM 1031 O O . GLN A 1 129 ? 29.148 0.314 -4.000 1.00 51.97 129 GLN A O 1
ATOM 1036 N N . PRO A 1 130 ? 29.980 -0.840 -2.247 1.00 52.81 130 PRO A N 1
ATOM 1037 C CA . PRO A 1 130 ? 28.735 -1.475 -1.763 1.00 52.81 130 PRO A CA 1
ATOM 1038 C C . PRO A 1 130 ? 27.522 -0.554 -1.514 1.00 52.81 130 PRO A C 1
ATOM 1040 O O . PRO A 1 130 ? 26.446 -1.020 -1.140 1.00 52.81 130 PRO A O 1
ATOM 1043 N N . PHE A 1 131 ? 27.677 0.763 -1.665 1.00 52.94 131 PHE A N 1
ATOM 1044 C CA . PHE A 1 131 ? 26.682 1.776 -1.313 1.00 52.94 131 PHE A CA 1
ATOM 1045 C C . PHE A 1 131 ? 25.440 1.754 -2.224 1.00 52.94 131 PHE A C 1
ATOM 1047 O O . PHE A 1 131 ? 24.331 2.050 -1.769 1.00 52.94 131 PHE A O 1
ATOM 1054 N N . TRP A 1 132 ? 25.596 1.326 -3.485 1.00 58.34 132 TRP A N 1
ATOM 1055 C CA . TRP A 1 132 ? 24.503 1.200 -4.464 1.00 58.34 132 TRP A CA 1
ATOM 1056 C C . TRP A 1 132 ? 23.399 0.243 -4.031 1.00 58.34 132 TRP A C 1
ATOM 1058 O O . TRP A 1 132 ? 22.230 0.457 -4.357 1.00 58.34 132 TRP A O 1
ATOM 1068 N N . TYR A 1 133 ? 23.756 -0.747 -3.215 1.00 59.34 133 TYR A N 1
ATOM 1069 C CA . TYR A 1 133 ? 22.833 -1.743 -2.698 1.00 59.34 133 TYR A CA 1
ATOM 1070 C C . TYR A 1 133 ? 21.631 -1.117 -1.972 1.00 59.34 133 TYR A C 1
ATOM 1072 O O . TYR A 1 133 ? 20.517 -1.621 -2.066 1.00 59.34 133 TYR A O 1
ATOM 1080 N N . ASN A 1 134 ? 21.821 0.022 -1.301 1.00 67.06 134 ASN A N 1
ATOM 1081 C CA . ASN A 1 134 ? 20.735 0.713 -0.605 1.00 67.06 134 ASN A CA 1
ATOM 1082 C C . ASN A 1 134 ? 19.995 1.729 -1.484 1.00 67.06 134 ASN A C 1
ATOM 1084 O O . ASN A 1 134 ? 18.863 2.090 -1.154 1.00 67.06 134 ASN A O 1
ATOM 1088 N N . LEU A 1 135 ? 20.606 2.195 -2.578 1.00 73.69 135 LEU A N 1
ATOM 1089 C CA . LEU A 1 135 ? 20.063 3.264 -3.416 1.00 73.69 135 LEU A CA 1
ATOM 1090 C C . LEU A 1 135 ? 18.907 2.767 -4.281 1.00 73.69 135 LEU A C 1
ATOM 1092 O O . LEU A 1 135 ? 17.807 3.296 -4.156 1.00 73.69 135 LEU A O 1
ATOM 1096 N N . ILE A 1 136 ? 19.114 1.711 -5.075 1.00 76.88 136 ILE A N 1
ATOM 1097 C CA . ILE A 1 136 ? 18.095 1.200 -6.011 1.00 76.88 136 ILE A CA 1
ATOM 1098 C C . ILE A 1 136 ? 16.801 0.800 -5.275 1.00 76.88 136 ILE A C 1
ATOM 1100 O O . ILE A 1 136 ? 15.731 1.285 -5.646 1.00 76.88 136 ILE A O 1
ATOM 1104 N N . PRO A 1 137 ? 16.842 0.017 -4.177 1.00 77.62 137 PRO A N 1
ATOM 1105 C CA . PRO A 1 137 ? 15.624 -0.339 -3.448 1.00 77.62 137 PRO A CA 1
ATOM 1106 C C . PRO A 1 137 ? 14.977 0.859 -2.739 1.00 77.62 137 PRO A C 1
ATOM 1108 O O . PRO A 1 137 ? 13.764 0.892 -2.541 1.00 77.62 137 PRO A O 1
ATOM 1111 N N . THR A 1 138 ? 15.766 1.863 -2.343 1.00 78.06 138 THR A N 1
ATOM 1112 C CA . THR A 1 138 ? 15.221 3.086 -1.739 1.00 78.06 138 THR A CA 1
ATOM 1113 C C . THR A 1 138 ? 14.524 3.951 -2.777 1.00 78.06 138 THR A C 1
ATOM 1115 O O . THR A 1 138 ? 13.403 4.382 -2.518 1.00 78.06 138 THR A O 1
ATOM 1118 N N . SER A 1 139 ? 15.125 4.151 -3.953 1.00 80.81 139 SER A N 1
ATOM 1119 C CA . SER A 1 139 ? 14.466 4.822 -5.072 1.00 80.81 139 SER A CA 1
ATOM 1120 C C . SER A 1 139 ? 13.194 4.075 -5.479 1.00 80.81 139 SER A C 1
ATOM 1122 O O . SER A 1 139 ? 12.165 4.716 -5.661 1.00 80.81 139 SER A O 1
ATOM 1124 N N . ALA A 1 140 ? 13.214 2.735 -5.518 1.00 82.69 140 ALA A N 1
ATOM 1125 C CA . ALA A 1 140 ? 12.054 1.915 -5.887 1.00 82.69 140 ALA A CA 1
ATOM 1126 C C . ALA A 1 140 ? 10.870 2.185 -4.962 1.00 82.69 140 ALA A C 1
ATOM 1128 O O . ALA A 1 140 ? 9.756 2.472 -5.392 1.00 82.69 140 ALA A O 1
ATOM 1129 N N . ARG A 1 141 ? 11.136 2.151 -3.659 1.00 79.25 141 ARG A N 1
ATOM 1130 C CA . ARG A 1 141 ? 10.151 2.431 -2.618 1.00 79.25 141 ARG A CA 1
ATOM 1131 C C . ARG A 1 141 ? 9.662 3.881 -2.642 1.00 79.25 141 ARG A C 1
ATOM 1133 O O . ARG A 1 141 ? 8.497 4.130 -2.326 1.00 79.25 141 ARG A O 1
ATOM 1140 N N . ASN A 1 142 ? 10.533 4.830 -2.977 1.00 78.25 142 ASN A N 1
ATOM 1141 C CA . ASN A 1 142 ? 10.209 6.248 -2.882 1.00 78.25 142 ASN A CA 1
ATOM 1142 C C . ASN A 1 142 ? 9.505 6.797 -4.123 1.00 78.25 142 ASN A C 1
ATOM 1144 O O . ASN A 1 142 ? 8.640 7.655 -3.997 1.00 78.25 142 ASN A O 1
ATOM 1148 N N . PHE A 1 143 ? 9.874 6.313 -5.307 1.00 80.19 143 PHE A N 1
ATOM 1149 C CA . PHE A 1 143 ? 9.456 6.872 -6.595 1.00 80.19 143 PHE A CA 1
ATOM 1150 C C . PHE A 1 143 ? 8.722 5.858 -7.481 1.00 80.19 143 PHE A C 1
ATOM 1152 O O . PHE A 1 143 ? 8.158 6.233 -8.507 1.00 80.19 143 PHE A O 1
ATOM 1159 N N . GLY A 1 144 ? 8.66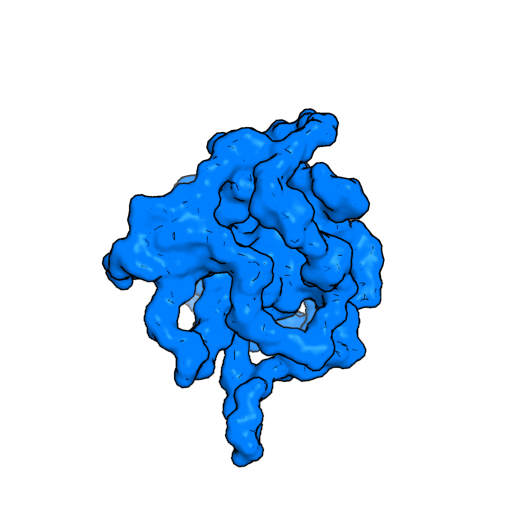9 4.593 -7.059 1.00 85.25 144 GLY A N 1
ATOM 1160 C CA . GLY A 1 144 ? 8.003 3.510 -7.768 1.00 85.25 144 GLY A CA 1
ATOM 1161 C C . GLY A 1 144 ? 8.891 2.812 -8.798 1.00 85.25 144 GLY A C 1
ATOM 1162 O O . GLY A 1 144 ? 10.063 3.135 -8.996 1.00 85.25 144 GLY A O 1
ATOM 1163 N N . CYS A 1 145 ? 8.310 1.811 -9.451 1.00 89.12 145 CYS A N 1
ATOM 1164 C CA . CYS A 1 145 ? 8.905 1.028 -10.529 1.00 89.12 145 CYS A CA 1
ATOM 1165 C C . CYS A 1 145 ? 7.876 0.799 -11.643 1.00 89.12 145 CYS A C 1
ATOM 1167 O O . CYS A 1 145 ? 6.672 0.939 -11.411 1.00 89.12 145 CYS A O 1
ATOM 1169 N N . LEU A 1 146 ? 8.338 0.387 -12.825 1.00 90.38 146 LEU A N 1
ATOM 1170 C CA . LEU A 1 146 ? 7.505 -0.337 -13.786 1.00 90.38 146 LEU A CA 1
ATOM 1171 C C . LEU A 1 146 ? 7.636 -1.831 -13.523 1.00 90.38 146 LEU A C 1
ATOM 1173 O O . LEU A 1 146 ? 8.733 -2.338 -13.319 1.00 90.38 146 LEU A O 1
ATOM 1177 N N . ALA A 1 147 ? 6.524 -2.538 -13.541 1.00 89.19 147 ALA A N 1
ATOM 1178 C CA . ALA A 1 147 ? 6.483 -3.971 -13.328 1.00 89.19 147 ALA A CA 1
ATOM 1179 C C . ALA A 1 147 ? 5.596 -4.618 -14.378 1.00 89.19 147 ALA A C 1
ATOM 1181 O O . ALA A 1 147 ? 4.618 -4.020 -14.825 1.00 89.19 147 ALA A O 1
ATOM 1182 N N . GLU A 1 148 ? 5.905 -5.857 -14.734 1.00 87.69 148 GLU A N 1
ATOM 1183 C CA . GLU A 1 148 ? 5.011 -6.636 -15.574 1.00 87.69 148 GLU A CA 1
ATOM 1184 C C . GLU A 1 148 ? 3.707 -6.941 -14.823 1.00 87.69 148 GLU A C 1
ATOM 1186 O O . GLU A 1 148 ? 3.694 -7.444 -13.694 1.00 87.69 148 GLU A O 1
ATOM 1191 N N . PHE A 1 149 ? 2.589 -6.596 -15.452 1.00 86.38 149 PHE A N 1
ATOM 1192 C CA . PHE A 1 149 ? 1.262 -6.935 -14.986 1.00 86.38 149 PHE A CA 1
ATOM 1193 C C . PHE A 1 149 ? 1.073 -8.444 -15.108 1.00 86.38 149 PHE A C 1
ATOM 1195 O O . PHE A 1 149 ? 1.096 -9.000 -16.204 1.00 86.38 149 PHE A O 1
ATOM 1202 N N . SER A 1 150 ? 0.827 -9.101 -13.978 1.00 74.31 150 SER A N 1
ATOM 1203 C CA . SER A 1 150 ? 0.518 -10.524 -13.949 1.00 74.31 150 SER A CA 1
ATOM 1204 C C . SER A 1 150 ? -0.503 -10.830 -12.861 1.00 74.31 150 SER A C 1
ATOM 1206 O O . SER A 1 150 ? -0.289 -10.578 -11.672 1.00 74.31 150 SER A O 1
ATOM 1208 N N . ASP A 1 151 ? -1.620 -11.416 -13.275 1.00 64.12 151 ASP A N 1
ATOM 1209 C CA . ASP A 1 151 ? -2.657 -11.970 -12.406 1.00 64.12 151 ASP A CA 1
ATOM 1210 C C . ASP A 1 151 ? -2.300 -13.377 -11.880 1.00 64.12 151 ASP A C 1
ATOM 1212 O O . ASP A 1 151 ? -2.734 -13.772 -10.793 1.00 64.12 151 ASP A O 1
ATOM 1216 N N . THR A 1 152 ? -1.442 -14.096 -12.607 1.00 54.69 152 THR A N 1
ATOM 1217 C CA . THR A 1 152 ? -1.144 -15.531 -12.466 1.00 54.69 152 THR A CA 1
ATOM 1218 C C . THR A 1 152 ? 0.298 -15.849 -12.044 1.00 54.69 152 THR A C 1
ATOM 1220 O O . THR A 1 152 ? 0.687 -17.014 -12.055 1.00 54.69 152 THR A O 1
ATOM 1223 N N . PHE A 1 153 ? 1.112 -14.866 -11.634 1.00 56.44 153 PHE A N 1
ATOM 1224 C CA . PHE A 1 153 ? 2.534 -15.100 -11.331 1.00 56.44 153 PHE A CA 1
ATOM 1225 C C . PHE A 1 153 ? 2.767 -16.192 -10.264 1.00 56.44 153 PHE A C 1
ATOM 1227 O O . PHE A 1 153 ? 2.564 -15.963 -9.069 1.00 56.44 153 PHE A O 1
ATOM 1234 N N . ASN A 1 154 ? 3.237 -17.369 -10.688 1.00 51.78 154 ASN A N 1
ATOM 1235 C CA . ASN A 1 154 ? 3.465 -18.564 -9.859 1.00 51.78 154 ASN A CA 1
ATOM 1236 C C . ASN A 1 154 ? 4.863 -18.607 -9.203 1.00 51.78 154 ASN A C 1
ATOM 1238 O O . ASN A 1 154 ? 5.439 -19.677 -9.027 1.00 51.78 154 ASN A O 1
ATOM 1242 N N . GLY A 1 155 ? 5.432 -17.447 -8.873 1.00 60.25 155 GLY A N 1
ATOM 1243 C CA . GLY A 1 155 ? 6.709 -17.331 -8.165 1.00 60.25 155 GLY A CA 1
ATOM 1244 C C . GLY A 1 155 ? 6.558 -16.759 -6.755 1.00 60.25 155 GLY A C 1
ATOM 1245 O O . GLY A 1 155 ? 5.454 -16.472 -6.294 1.00 60.25 155 GLY A O 1
ATOM 1246 N N . VAL A 1 156 ? 7.682 -16.560 -6.067 1.00 65.38 156 VAL A N 1
ATOM 1247 C CA . VAL A 1 156 ? 7.709 -15.954 -4.717 1.00 65.38 156 VAL A CA 1
ATOM 1248 C C . VAL A 1 156 ? 7.676 -14.422 -4.736 1.00 65.38 156 VAL A C 1
ATOM 1250 O O . VAL A 1 156 ? 7.640 -13.786 -3.682 1.00 65.38 156 VAL A O 1
ATOM 1253 N N . GLY A 1 157 ? 7.720 -13.826 -5.925 1.00 70.50 157 GLY A N 1
ATOM 1254 C CA . GLY A 1 157 ? 7.700 -12.384 -6.148 1.00 70.50 157 GLY A CA 1
ATOM 1255 C C . GLY A 1 157 ? 6.396 -11.678 -5.777 1.00 70.50 157 GLY A C 1
ATOM 1256 O O . GLY A 1 157 ? 5.338 -12.287 -5.621 1.00 70.50 157 GLY A O 1
ATOM 1257 N N . GLN A 1 158 ? 6.485 -10.359 -5.645 1.00 77.38 158 GLN A N 1
ATOM 1258 C CA . GLN A 1 158 ? 5.358 -9.450 -5.489 1.00 77.38 158 GLN A CA 1
ATOM 1259 C C . GLN A 1 158 ? 4.649 -9.248 -6.825 1.00 77.38 158 GLN A C 1
ATOM 1261 O O . GLN A 1 158 ? 5.272 -9.029 -7.860 1.00 77.38 158 GLN A O 1
ATOM 1266 N N . ARG A 1 159 ? 3.319 -9.245 -6.781 1.00 77.75 159 ARG A N 1
ATOM 1267 C CA . ARG A 1 159 ? 2.480 -8.946 -7.944 1.00 77.75 159 ARG A CA 1
ATOM 1268 C C . ARG A 1 159 ? 2.091 -7.477 -7.953 1.00 77.75 159 ARG A C 1
ATOM 1270 O O . ARG A 1 159 ? 1.864 -6.886 -6.896 1.00 77.75 159 ARG A O 1
ATOM 1277 N N . VAL A 1 160 ? 1.936 -6.921 -9.149 1.00 81.19 160 VAL A N 1
ATOM 1278 C CA . VAL A 1 160 ? 1.365 -5.586 -9.342 1.00 81.19 160 VAL A CA 1
ATOM 1279 C C . VAL A 1 160 ? -0.022 -5.722 -9.944 1.00 81.19 160 VAL A C 1
ATOM 1281 O O . VAL A 1 160 ? -0.273 -6.574 -10.793 1.00 81.19 160 VAL A O 1
ATOM 1284 N N . ARG A 1 161 ? -0.945 -4.897 -9.453 1.00 78.50 161 ARG A N 1
ATOM 1285 C CA . ARG A 1 161 ? -2.336 -4.864 -9.896 1.00 78.50 161 ARG A CA 1
ATOM 1286 C C . ARG A 1 161 ? -2.748 -3.435 -10.191 1.00 78.50 161 ARG A C 1
ATOM 1288 O O . ARG A 1 161 ? -2.264 -2.506 -9.546 1.00 78.50 161 ARG A O 1
ATOM 1295 N N . LEU A 1 162 ? -3.699 -3.288 -11.101 1.00 81.50 162 LEU A N 1
ATOM 1296 C CA . LEU A 1 162 ? -4.397 -2.025 -11.284 1.00 81.50 162 LEU A CA 1
ATOM 1297 C C . LEU A 1 162 ? -5.380 -1.810 -10.133 1.00 81.50 162 LEU A C 1
ATOM 1299 O O . LEU A 1 162 ? -5.985 -2.758 -9.627 1.00 81.50 162 LEU A O 1
ATOM 1303 N N . ILE A 1 163 ? -5.504 -0.559 -9.704 1.00 80.50 163 ILE A N 1
ATOM 1304 C CA . ILE A 1 163 ? -6.419 -0.155 -8.641 1.00 80.50 163 ILE A CA 1
ATOM 1305 C C . ILE A 1 163 ? -7.631 0.489 -9.302 1.00 80.50 163 ILE A C 1
ATOM 1307 O O . ILE A 1 163 ? -7.484 1.482 -10.009 1.00 80.50 163 ILE A O 1
ATOM 1311 N N . ASP A 1 164 ? -8.820 -0.050 -9.041 1.00 82.75 164 ASP A N 1
ATOM 1312 C CA . ASP A 1 164 ? -10.069 0.637 -9.363 1.00 82.75 164 ASP A CA 1
ATOM 1313 C C . ASP A 1 164 ? -10.178 1.892 -8.473 1.00 82.75 164 ASP A C 1
ATOM 1315 O O . ASP A 1 164 ? -10.167 1.766 -7.243 1.00 82.75 164 ASP A O 1
ATOM 1319 N N . PRO A 1 165 ? -10.231 3.114 -9.029 1.00 80.62 165 PRO A N 1
ATOM 1320 C CA . PRO A 1 165 ? -10.361 4.323 -8.223 1.00 80.62 165 PRO A CA 1
ATOM 1321 C C . PRO A 1 165 ? -11.727 4.429 -7.525 1.00 80.62 165 PRO A C 1
ATOM 1323 O O . PRO A 1 165 ? -11.818 5.054 -6.467 1.00 80.62 165 PRO A O 1
ATOM 1326 N N . ALA A 1 166 ? -12.775 3.809 -8.070 1.00 81.69 166 ALA A N 1
ATOM 1327 C CA . ALA A 1 166 ? -14.124 3.888 -7.527 1.00 81.69 166 ALA A CA 1
ATOM 1328 C C . ALA A 1 166 ? -14.345 2.913 -6.365 1.00 81.69 166 ALA 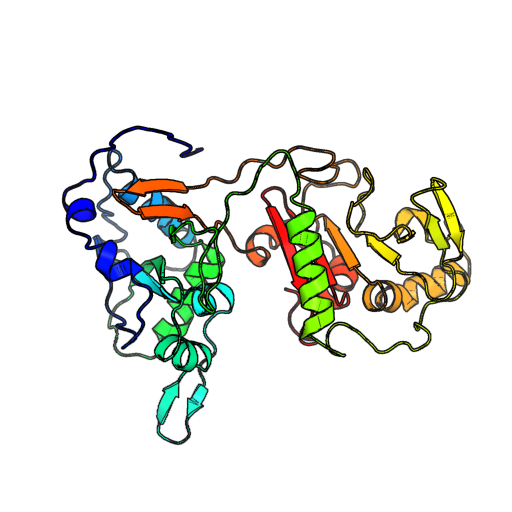A C 1
ATOM 1330 O O . ALA A 1 166 ? -14.997 3.283 -5.393 1.00 81.69 166 ALA A O 1
ATOM 1331 N N . ASN A 1 167 ? -13.774 1.703 -6.426 1.00 84.50 167 ASN A N 1
ATOM 1332 C CA . ASN A 1 167 ? -14.128 0.626 -5.495 1.00 84.50 167 ASN A CA 1
ATOM 1333 C C . ASN A 1 167 ? -12.931 0.035 -4.747 1.00 84.50 167 ASN A C 1
ATOM 1335 O O . ASN A 1 167 ? -11.891 -0.294 -5.318 1.00 84.50 167 ASN A O 1
ATOM 1339 N N . VAL A 1 168 ? -13.066 -0.157 -3.433 1.00 86.50 168 VAL A N 1
ATOM 1340 C CA . VAL A 1 168 ? -12.145 -1.000 -2.655 1.00 86.50 168 VAL A CA 1
ATOM 1341 C C . VAL A 1 168 ? -12.343 -2.471 -3.012 1.00 86.50 168 VAL A C 1
ATOM 1343 O O . VAL A 1 168 ? -13.430 -3.022 -2.870 1.00 86.50 168 VAL A O 1
ATOM 1346 N N . ASP A 1 169 ? -11.250 -3.141 -3.373 1.00 87.19 169 ASP A N 1
ATOM 1347 C CA . ASP A 1 169 ? -11.215 -4.599 -3.494 1.00 87.19 169 ASP A CA 1
ATOM 1348 C C . ASP A 1 169 ? -11.162 -5.248 -2.099 1.00 87.19 169 ASP A C 1
ATOM 1350 O O . ASP A 1 169 ? -10.087 -5.516 -1.546 1.00 87.19 169 ASP A O 1
ATOM 1354 N N . PHE A 1 170 ? -12.339 -5.475 -1.511 1.00 86.50 170 PHE A N 1
ATOM 1355 C CA . PHE A 1 170 ? -12.472 -6.128 -0.209 1.00 86.50 170 PHE A CA 1
ATOM 1356 C C . PHE A 1 170 ? -12.036 -7.597 -0.226 1.00 86.50 170 PHE A C 1
ATOM 1358 O O . PHE A 1 170 ? -11.630 -8.104 0.818 1.00 86.50 170 PHE A O 1
ATOM 1365 N N . GLU A 1 171 ? -12.033 -8.274 -1.376 1.00 87.00 171 GLU A N 1
ATOM 1366 C CA . GLU A 1 171 ? -11.528 -9.648 -1.481 1.00 87.00 171 GLU A CA 1
ATOM 1367 C C . GLU A 1 171 ? -10.004 -9.694 -1.340 1.00 87.00 171 GLU A C 1
ATOM 1369 O O . GLU A 1 171 ? -9.456 -10.560 -0.654 1.00 87.00 171 GLU A O 1
ATOM 1374 N N . ALA A 1 172 ? -9.282 -8.721 -1.902 1.00 85.62 172 ALA A N 1
ATOM 1375 C CA . ALA A 1 172 ? -7.866 -8.542 -1.594 1.00 85.62 172 ALA A CA 1
ATOM 1376 C C . ALA A 1 172 ? -7.636 -8.245 -0.107 1.00 85.62 172 ALA A C 1
ATOM 1378 O O . ALA A 1 172 ? -6.763 -8.866 0.498 1.00 85.62 172 ALA A O 1
ATOM 1379 N N . VAL A 1 173 ? -8.441 -7.368 0.505 1.00 87.00 173 VAL A N 1
ATOM 1380 C CA . VAL A 1 173 ? -8.323 -7.061 1.942 1.00 87.00 173 VAL A CA 1
ATOM 1381 C C . VAL A 1 173 ? -8.541 -8.312 2.797 1.00 87.00 173 VAL A C 1
ATOM 1383 O O . VAL A 1 173 ? -7.713 -8.612 3.657 1.00 87.00 173 VAL A O 1
ATOM 1386 N N . LYS A 1 174 ? -9.597 -9.090 2.534 1.00 87.19 174 LYS A N 1
ATOM 1387 C CA . LYS A 1 174 ? -9.866 -10.363 3.222 1.00 87.19 174 LYS A CA 1
ATOM 1388 C C . LYS A 1 174 ? -8.708 -11.345 3.052 1.00 87.19 174 LYS A C 1
ATOM 1390 O O . LYS A 1 174 ? -8.272 -11.926 4.042 1.00 87.19 174 LYS A O 1
ATOM 1395 N N . ARG A 1 175 ? -8.150 -11.480 1.841 1.00 86.81 175 ARG A N 1
ATOM 1396 C CA . ARG A 1 175 ? -6.961 -12.317 1.589 1.00 86.81 175 ARG A CA 1
ATOM 1397 C C . ARG A 1 175 ? -5.743 -11.854 2.387 1.00 86.81 175 ARG A C 1
ATOM 1399 O O . ARG A 1 175 ? -5.052 -12.692 2.961 1.00 86.81 175 ARG A O 1
ATOM 1406 N N . TRP A 1 176 ? -5.483 -10.549 2.474 1.00 86.62 176 TRP A N 1
ATOM 1407 C CA . TRP A 1 176 ? -4.374 -10.014 3.274 1.00 86.62 176 TRP A CA 1
ATOM 1408 C C . TRP A 1 176 ? -4.549 -10.299 4.766 1.00 86.62 176 TRP A C 1
ATOM 1410 O O . TRP A 1 176 ? -3.595 -10.707 5.433 1.00 86.62 176 TRP A O 1
ATOM 1420 N N . LEU A 1 177 ? -5.767 -10.129 5.284 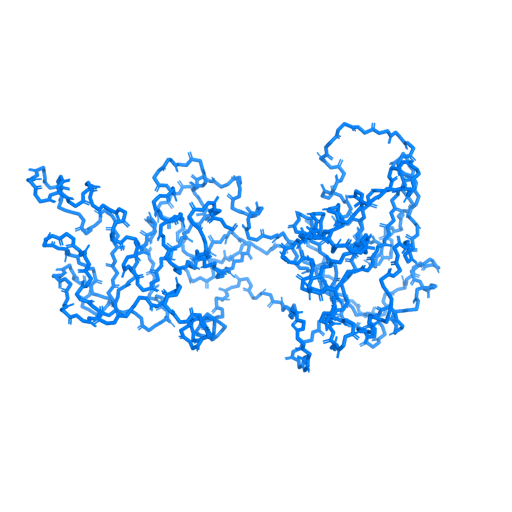1.00 85.38 177 LEU A N 1
ATOM 1421 C CA . LEU A 1 177 ? -6.091 -10.446 6.673 1.00 85.38 177 LEU A CA 1
ATOM 1422 C C . LEU A 1 177 ? -5.947 -11.947 6.946 1.00 85.38 177 LEU A C 1
ATOM 1424 O O . LEU A 1 177 ? -5.276 -12.311 7.909 1.00 85.38 177 LEU A O 1
ATOM 1428 N N . ALA A 1 178 ? -6.483 -12.800 6.068 1.00 86.94 178 ALA A N 1
ATOM 1429 C CA . ALA A 1 178 ? -6.389 -14.255 6.172 1.00 86.94 178 ALA A CA 1
ATOM 1430 C C . ALA A 1 178 ? -4.934 -14.748 6.122 1.00 86.94 178 ALA A C 1
ATOM 1432 O O . ALA A 1 178 ? -4.525 -15.588 6.924 1.00 86.94 178 ALA A O 1
ATOM 1433 N N . HIS A 1 179 ? -4.119 -14.181 5.227 1.00 84.69 179 HIS A N 1
ATOM 1434 C CA . HIS A 1 179 ? -2.687 -14.465 5.165 1.00 84.69 179 HIS A CA 1
ATOM 1435 C C . HIS A 1 179 ? -1.987 -14.052 6.465 1.00 84.69 179 HIS A C 1
ATOM 1437 O O . HIS A 1 179 ? -1.205 -14.815 7.028 1.00 84.69 179 HIS A O 1
ATOM 1443 N N . CYS A 1 180 ? -2.311 -12.869 6.996 1.00 83.88 180 CYS A N 1
ATOM 1444 C CA . CYS A 1 180 ? -1.759 -12.405 8.262 1.00 83.88 180 CYS A CA 1
ATOM 1445 C C . CYS A 1 180 ? -2.123 -13.332 9.432 1.00 83.88 180 CYS A C 1
ATOM 1447 O O . CYS A 1 180 ? -1.274 -13.617 10.283 1.00 83.88 180 CYS A O 1
ATOM 1449 N N . THR A 1 181 ? -3.358 -13.836 9.461 1.00 83.62 181 THR A N 1
ATOM 1450 C CA . THR A 1 181 ? -3.806 -14.773 10.494 1.00 83.62 181 THR A CA 1
ATOM 1451 C C . THR A 1 181 ? -3.182 -16.155 10.360 1.00 83.62 181 THR A C 1
ATOM 1453 O O . THR A 1 181 ? -2.763 -16.717 11.364 1.00 83.62 181 THR A O 1
ATOM 1456 N N . GLY A 1 182 ? -3.059 -16.678 9.138 1.00 84.44 182 GLY A N 1
ATOM 1457 C CA . GLY A 1 182 ? -2.546 -18.028 8.898 1.00 84.44 182 GLY A CA 1
ATOM 1458 C C . GLY A 1 182 ? -1.023 -18.153 8.972 1.00 84.44 182 GLY A C 1
ATOM 1459 O O . GLY A 1 182 ? -0.523 -19.223 9.296 1.00 84.44 182 GLY A O 1
ATOM 1460 N N . VAL A 1 183 ? -0.277 -17.080 8.680 1.00 83.00 183 VAL A N 1
ATOM 1461 C CA . VAL A 1 183 ? 1.183 -17.168 8.481 1.00 83.00 183 VAL A CA 1
ATOM 1462 C C . VAL A 1 183 ? 1.994 -16.518 9.602 1.00 83.00 183 VAL A C 1
ATOM 1464 O O . VAL A 1 183 ? 3.096 -16.974 9.892 1.00 83.00 183 VAL A O 1
ATOM 1467 N N . HIS A 1 184 ? 1.505 -15.453 10.250 1.00 77.06 184 HIS A N 1
ATOM 1468 C CA . HIS A 1 184 ? 2.355 -14.663 11.163 1.00 77.06 184 HIS A CA 1
ATOM 1469 C C . HIS A 1 184 ? 2.299 -15.081 12.637 1.00 77.06 184 HIS A C 1
ATOM 1471 O O . HIS A 1 184 ? 2.994 -14.463 13.444 1.00 77.06 184 HIS A O 1
ATOM 1477 N N . GLY A 1 185 ? 1.504 -16.093 13.005 1.00 77.56 185 GLY A N 1
ATOM 1478 C CA . GLY A 1 185 ? 1.432 -16.607 14.381 1.00 77.56 185 GLY A CA 1
ATOM 1479 C C . GLY A 1 185 ? 1.265 -15.499 15.432 1.00 77.56 185 GLY A C 1
ATOM 1480 O O . GLY A 1 185 ? 0.611 -14.488 15.166 1.00 77.56 185 GLY A O 1
ATOM 1481 N N . GLU A 1 186 ? 1.909 -15.640 16.592 1.00 75.25 186 GLU A N 1
ATOM 1482 C CA . GLU A 1 186 ? 1.784 -14.709 17.730 1.00 75.25 186 GLU A CA 1
ATOM 1483 C C . GLU A 1 186 ? 2.280 -13.278 17.475 1.00 75.25 186 GLU A C 1
ATOM 1485 O O . GLU A 1 186 ? 1.901 -12.351 18.196 1.00 75.25 186 GLU A O 1
ATOM 1490 N N . LEU A 1 187 ? 3.080 -13.061 16.423 1.00 70.38 187 LEU A N 1
ATOM 1491 C CA . LEU A 1 187 ? 3.587 -11.731 16.069 1.00 70.38 187 LEU A CA 1
ATOM 1492 C C . LEU A 1 187 ? 2.444 -10.773 15.719 1.00 70.38 187 LEU A C 1
ATOM 1494 O O . LEU A 1 187 ? 2.442 -9.614 16.135 1.00 70.38 187 LEU A O 1
ATOM 1498 N N . CYS A 1 188 ? 1.460 -11.264 14.964 1.00 75.81 188 CYS A N 1
ATOM 1499 C CA . CYS A 1 188 ? 0.271 -10.496 14.593 1.00 75.81 188 CYS A CA 1
ATOM 1500 C C . CYS A 1 188 ? -0.991 -10.978 15.322 1.00 75.81 188 CYS A C 1
ATOM 1502 O O . CYS A 1 188 ? -1.926 -10.196 15.492 1.00 75.81 188 CYS A O 1
ATOM 1504 N N . ASN A 1 189 ? -1.024 -12.239 15.753 1.00 73.38 189 ASN A N 1
ATOM 1505 C CA . ASN A 1 189 ? -2.174 -12.921 16.341 1.00 73.38 189 ASN A CA 1
ATOM 1506 C C . ASN A 1 189 ? -1.850 -13.294 17.793 1.00 73.38 189 ASN A C 1
ATOM 1508 O O . ASN A 1 189 ? -1.484 -14.441 18.032 1.00 73.38 189 ASN A O 1
ATOM 1512 N N . PRO A 1 190 ? -1.917 -12.367 18.765 1.00 68.25 190 PRO A N 1
ATOM 1513 C CA . PRO A 1 190 ? -1.780 -12.776 20.163 1.00 68.25 190 PRO A CA 1
ATOM 1514 C C . PRO A 1 190 ? -2.739 -13.938 20.447 1.00 68.25 190 PRO A C 1
ATOM 1516 O O . PRO A 1 190 ? -3.863 -13.930 19.939 1.00 68.25 190 PRO A O 1
ATOM 1519 N N . GLY A 1 191 ? -2.285 -14.929 21.218 1.00 62.69 191 GLY A N 1
ATOM 1520 C CA . GLY A 1 191 ? -3.120 -16.066 21.598 1.00 62.69 191 GLY A CA 1
ATOM 1521 C C . GLY A 1 191 ? -4.426 -15.618 22.257 1.00 62.69 191 GLY A C 1
ATOM 1522 O O . GLY A 1 191 ? -4.533 -14.479 22.721 1.00 62.69 191 GLY A O 1
ATOM 1523 N N . GLU A 1 192 ? -5.410 -16.517 22.299 1.00 58.44 192 GLU A N 1
ATOM 1524 C CA . GLU A 1 192 ? -6.731 -16.315 22.911 1.00 58.44 192 GLU A CA 1
ATOM 1525 C C . GLU A 1 192 ? -6.633 -16.140 24.441 1.00 58.44 192 GLU A C 1
ATOM 1527 O O . GLU A 1 192 ? -7.083 -16.954 25.239 1.00 58.44 192 GLU A O 1
ATOM 1532 N N . GLY A 1 193 ? -5.991 -15.063 24.882 1.00 62.84 193 GLY A N 1
ATOM 1533 C CA . GLY A 1 193 ? -6.029 -14.561 26.244 1.00 62.84 193 GLY A CA 1
ATOM 1534 C C . GLY A 1 193 ? -7.065 -13.449 26.357 1.00 62.84 193 GLY A C 1
ATOM 1535 O O . GLY A 1 193 ? -7.411 -12.788 25.376 1.00 62.84 193 GLY A O 1
ATOM 1536 N N . LYS A 1 194 ? -7.551 -13.193 27.577 1.00 62.62 194 LYS A N 1
ATOM 1537 C CA . LYS A 1 194 ? -8.369 -12.006 27.864 1.00 62.62 194 LYS A CA 1
ATOM 1538 C C . LYS A 1 194 ? -7.610 -10.764 27.385 1.00 62.62 194 LYS A C 1
ATOM 1540 O O . LYS A 1 194 ? -6.583 -10.418 27.972 1.00 62.62 194 LYS A O 1
ATOM 1545 N N . ARG A 1 195 ? -8.113 -10.098 26.336 1.00 79.62 195 ARG A N 1
ATOM 1546 C CA . ARG A 1 195 ? -7.572 -8.811 25.877 1.00 79.62 195 ARG A CA 1
ATOM 1547 C C . ARG A 1 195 ? -7.421 -7.879 27.075 1.00 79.62 195 ARG A C 1
ATOM 1549 O O . ARG A 1 195 ? -8.335 -7.759 27.893 1.00 79.62 195 ARG A O 1
ATOM 1556 N N . SER A 1 196 ? -6.288 -7.190 27.178 1.00 84.12 196 SER A N 1
ATOM 1557 C CA . SER A 1 196 ? -6.070 -6.204 28.245 1.00 84.12 196 SER A CA 1
ATOM 1558 C C . SER A 1 196 ? -6.741 -4.878 27.878 1.00 84.12 196 SER A C 1
ATOM 1560 O O . SER A 1 196 ? -6.070 -3.882 27.619 1.00 84.12 196 SER A O 1
ATOM 1562 N N . LEU A 1 197 ? -8.071 -4.869 27.820 1.00 88.88 197 LEU A N 1
ATOM 1563 C CA . LEU A 1 197 ? -8.854 -3.677 27.501 1.00 88.88 197 LEU A CA 1
ATOM 1564 C C . LEU A 1 197 ? -9.184 -2.876 28.770 1.00 88.88 197 LEU A C 1
ATOM 1566 O O . LEU A 1 197 ? -9.263 -3.452 29.860 1.00 88.88 197 LEU A O 1
ATOM 1570 N N . PRO A 1 198 ? -9.341 -1.544 28.666 1.00 89.06 198 PRO A N 1
ATOM 1571 C CA . PRO A 1 198 ? -9.841 -0.744 29.776 1.00 89.06 198 PRO A CA 1
ATOM 1572 C C . PRO A 1 198 ? -11.286 -1.131 30.126 1.00 89.06 198 PRO A C 1
ATOM 1574 O O . PRO A 1 198 ? -12.023 -1.674 29.299 1.00 89.06 198 PRO A O 1
ATOM 1577 N N . LYS A 1 199 ? -11.692 -0.854 31.369 1.00 84.62 199 LYS A N 1
ATOM 1578 C CA . LYS A 1 199 ? -13.059 -1.126 31.826 1.00 84.62 199 LYS A CA 1
ATOM 1579 C C . LYS A 1 199 ? -14.069 -0.275 31.052 1.00 84.62 199 LYS A C 1
ATOM 1581 O O . LYS A 1 199 ? -13.788 0.868 30.691 1.00 84.62 199 LYS A O 1
ATOM 1586 N N . GLY A 1 200 ? -15.251 -0.848 30.817 1.00 85.44 200 GLY A N 1
ATOM 1587 C CA . GLY A 1 200 ? -16.366 -0.137 30.188 1.00 85.44 200 GLY A CA 1
ATOM 1588 C C . GLY A 1 200 ? -16.089 0.305 28.750 1.00 85.44 200 GLY A C 1
ATOM 1589 O O . GLY A 1 200 ? -16.604 1.337 28.330 1.00 85.44 200 GLY A O 1
ATOM 1590 N N . LEU A 1 201 ? -15.251 -0.428 28.007 1.00 90.75 201 LEU A N 1
ATOM 1591 C CA . LEU A 1 201 ? -15.006 -0.123 26.601 1.00 90.75 201 LEU A CA 1
ATOM 1592 C C . LEU A 1 201 ? -16.312 -0.268 25.809 1.00 90.75 201 LEU A C 1
ATOM 1594 O O . LEU A 1 201 ? -16.841 -1.374 25.664 1.00 90.75 201 LEU A O 1
ATOM 1598 N N . ALA A 1 202 ? -16.808 0.852 25.297 1.00 93.19 202 ALA A N 1
ATOM 1599 C CA . ALA A 1 202 ? -17.951 0.893 24.405 1.00 93.19 202 ALA A CA 1
ATOM 1600 C C . ALA A 1 202 ? -17.488 0.816 22.946 1.00 93.19 202 ALA A C 1
ATOM 1602 O O . ALA A 1 202 ? -16.393 1.261 22.607 1.00 93.19 202 ALA A O 1
ATOM 1603 N N . VAL A 1 203 ? -18.316 0.238 22.088 1.00 93.06 203 VAL A N 1
ATOM 1604 C CA . VAL A 1 203 ? -18.094 0.095 20.649 1.00 93.06 203 VAL A CA 1
ATOM 1605 C C . VAL A 1 203 ? -19.397 0.351 19.908 1.00 93.06 203 VAL A C 1
ATOM 1607 O O . VAL A 1 203 ? -20.486 0.127 20.428 1.00 93.06 203 VAL A O 1
ATOM 1610 N N . ILE A 1 204 ? -19.291 0.819 18.674 1.00 91.25 204 ILE A N 1
ATOM 1611 C CA . ILE A 1 204 ? -20.417 0.940 17.760 1.00 91.25 204 ILE A CA 1
ATOM 1612 C C . ILE A 1 204 ? -20.663 -0.434 17.144 1.00 91.25 204 ILE A C 1
ATOM 1614 O O . ILE A 1 204 ? -19.796 -0.983 16.462 1.00 91.25 204 ILE A O 1
ATOM 1618 N N . ASN A 1 205 ? -21.850 -0.983 17.360 1.00 90.69 205 ASN A N 1
ATOM 1619 C CA . ASN A 1 205 ? -22.320 -2.164 16.655 1.00 90.6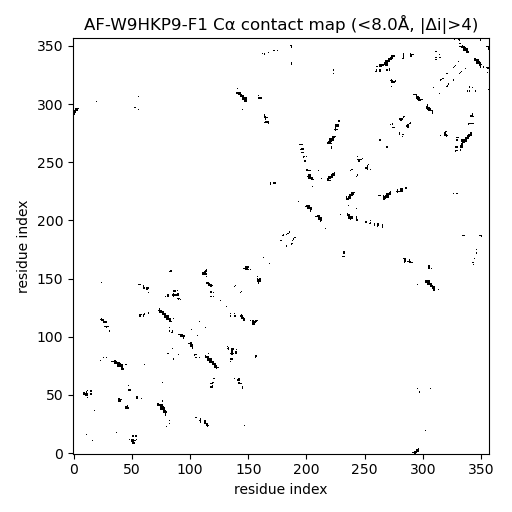9 205 ASN A CA 1
ATOM 1620 C C . ASN A 1 205 ? -22.834 -1.737 15.272 1.00 90.69 205 ASN A C 1
ATOM 1622 O O . ASN A 1 205 ? -23.821 -1.011 15.160 1.00 90.69 205 ASN A O 1
ATOM 1626 N N . CYS A 1 206 ? -22.158 -2.164 14.207 1.00 85.94 206 CYS A N 1
ATOM 1627 C CA . CYS A 1 206 ? -22.481 -1.795 12.828 1.00 85.94 206 CYS A CA 1
ATOM 1628 C C . CYS A 1 206 ? -23.868 -2.263 12.378 1.00 85.94 206 CYS A C 1
ATOM 1630 O O . CYS A 1 206 ? -24.456 -1.637 11.498 1.00 85.94 206 CYS A O 1
ATOM 1632 N N . THR A 1 207 ? -24.393 -3.337 12.973 1.00 86.38 207 THR A N 1
ATOM 1633 C CA . THR A 1 207 ? -25.711 -3.883 12.635 1.00 86.38 207 THR A CA 1
ATOM 1634 C C . THR A 1 207 ? -26.819 -3.060 13.279 1.00 86.38 207 THR A C 1
ATOM 1636 O O . THR A 1 207 ? -27.767 -2.661 12.609 1.00 86.38 207 THR A O 1
ATOM 1639 N N . THR A 1 208 ? -26.706 -2.784 14.581 1.00 89.19 208 THR A N 1
ATOM 1640 C CA . THR A 1 208 ? -27.736 -2.040 15.330 1.00 89.19 208 THR A CA 1
ATOM 1641 C C . THR A 1 208 ? -27.573 -0.526 15.210 1.00 89.19 208 THR A C 1
ATOM 1643 O O . THR A 1 208 ? -28.509 0.212 15.519 1.00 89.19 208 THR A O 1
ATOM 1646 N N . ARG A 1 209 ? -26.395 -0.064 14.769 1.00 86.75 209 ARG A N 1
ATOM 1647 C CA . ARG A 1 209 ? -25.944 1.337 14.763 1.00 86.75 209 ARG A CA 1
ATOM 1648 C C . ARG A 1 209 ? -26.004 1.990 16.147 1.00 86.75 209 ARG A C 1
ATOM 1650 O O . ARG A 1 209 ? -26.237 3.191 16.259 1.00 86.75 209 ARG A O 1
ATOM 1657 N N . LYS A 1 210 ? -25.804 1.202 17.207 1.00 90.25 210 LYS A N 1
ATOM 1658 C CA . LYS A 1 210 ? -25.835 1.666 18.600 1.00 90.25 210 LYS A CA 1
ATOM 1659 C C . LYS A 1 210 ? -24.475 1.532 19.264 1.00 90.25 210 LYS A C 1
ATOM 1661 O O . LYS A 1 210 ? -23.671 0.674 18.903 1.00 90.25 210 LYS A O 1
ATOM 1666 N N . LEU A 1 211 ? -24.251 2.394 20.251 1.00 92.06 211 LEU A N 1
ATOM 1667 C CA . LEU A 1 211 ? -23.126 2.289 21.164 1.00 92.06 211 LEU A CA 1
ATOM 1668 C C . LEU A 1 211 ? -23.450 1.232 22.227 1.00 92.06 211 LEU A C 1
ATOM 1670 O O . LEU A 1 211 ? -24.435 1.359 22.953 1.00 92.06 211 LEU A O 1
ATOM 1674 N N . GLU A 1 212 ? -22.632 0.189 22.299 1.00 94.38 212 GLU A N 1
ATOM 1675 C CA . GLU A 1 212 ? -22.837 -0.984 23.151 1.00 94.38 212 GLU A CA 1
ATOM 1676 C C . GLU A 1 212 ? -21.510 -1.365 23.836 1.00 94.38 212 GLU A C 1
ATOM 1678 O O . GLU A 1 212 ? -20.438 -1.113 23.281 1.00 94.38 212 GLU A O 1
ATOM 1683 N N . PRO A 1 213 ? -21.518 -1.970 25.038 1.00 93.19 213 PRO A N 1
ATOM 1684 C CA . PRO A 1 213 ? -20.304 -2.537 25.624 1.00 93.19 213 PRO A CA 1
ATOM 1685 C C . PRO A 1 213 ? -19.718 -3.614 24.707 1.00 93.19 213 PRO A C 1
ATOM 1687 O O . PRO A 1 213 ? -20.473 -4.430 24.182 1.00 93.19 213 PRO A O 1
ATOM 1690 N N . LEU A 1 214 ? -18.391 -3.660 24.542 1.00 90.81 214 LEU A N 1
ATOM 1691 C CA . LEU A 1 214 ? -17.752 -4.688 23.714 1.00 90.81 214 LEU A CA 1
ATOM 1692 C C . LEU A 1 214 ? -18.052 -6.093 24.274 1.00 90.81 214 LEU A C 1
ATOM 1694 O O . LEU A 1 214 ? -17.612 -6.403 25.388 1.00 90.81 214 LEU A O 1
ATOM 1698 N N . PRO A 1 215 ? -18.739 -6.972 23.516 1.00 90.00 215 PRO A N 1
ATOM 1699 C CA . PRO A 1 215 ? -18.985 -8.336 23.965 1.00 90.00 215 PRO A CA 1
ATOM 1700 C C . PRO A 1 215 ? -17.683 -9.121 24.191 1.00 90.00 215 PRO A C 1
ATOM 1702 O O . PRO A 1 215 ? -16.661 -8.902 23.538 1.00 90.00 215 PRO A O 1
ATOM 1705 N N . THR A 1 216 ? -17.700 -10.075 25.121 1.00 86.69 216 THR A N 1
ATOM 1706 C CA . THR A 1 216 ? -16.501 -10.879 25.408 1.00 86.69 216 THR A CA 1
ATOM 1707 C C . THR A 1 216 ? -16.177 -11.791 24.224 1.00 86.69 216 THR A C 1
ATOM 1709 O O . THR A 1 216 ? -17.053 -12.476 23.709 1.00 86.69 216 THR A O 1
ATOM 1712 N N . GLY A 1 217 ? -14.912 -11.805 23.796 1.00 83.81 217 GLY A N 1
ATOM 1713 C CA . GLY A 1 217 ? -14.416 -12.711 22.752 1.00 83.81 217 GLY A CA 1
ATOM 1714 C C . GLY A 1 217 ? -14.739 -12.308 21.309 1.00 83.81 217 GLY A C 1
ATOM 1715 O O . GLY A 1 217 ? -14.299 -12.991 20.389 1.00 83.81 217 GLY A O 1
ATOM 1716 N N . VAL A 1 218 ? -15.457 -11.204 21.069 1.00 87.88 218 VAL A N 1
ATOM 1717 C CA . VAL A 1 218 ? -15.788 -10.783 19.695 1.00 87.88 218 VAL A CA 1
ATOM 1718 C C . VAL A 1 218 ? -14.696 -9.922 19.077 1.00 87.88 218 VAL A C 1
ATOM 1720 O O . VAL A 1 218 ? -13.971 -9.207 19.771 1.00 87.88 218 VAL A O 1
ATOM 1723 N N . LYS A 1 219 ? -14.581 -9.953 17.750 1.00 89.00 219 LYS A N 1
ATOM 1724 C CA . LYS A 1 219 ? -13.646 -9.095 17.017 1.00 89.00 219 LYS A CA 1
ATOM 1725 C C . LYS A 1 219 ? -14.132 -7.650 16.970 1.00 89.00 219 LYS A C 1
ATOM 1727 O O . LYS A 1 219 ? -15.327 -7.419 16.800 1.00 89.00 219 LYS A O 1
ATOM 1732 N N . PHE A 1 220 ? -13.213 -6.698 17.069 1.00 91.50 220 PHE A N 1
ATOM 1733 C CA . PHE A 1 220 ? -13.506 -5.281 16.855 1.00 91.50 220 PHE A CA 1
ATOM 1734 C C . PHE A 1 220 ? -12.385 -4.598 16.076 1.00 91.50 220 PHE A C 1
ATOM 1736 O O . PHE A 1 220 ? -11.228 -5.024 16.116 1.00 91.50 220 PHE A O 1
ATOM 1743 N N . ALA A 1 221 ? -12.738 -3.533 15.363 1.00 91.44 221 ALA A N 1
ATOM 1744 C CA . ALA A 1 221 ? -11.793 -2.704 14.638 1.00 91.44 221 ALA A CA 1
ATOM 1745 C C . ALA A 1 221 ? -11.750 -1.303 15.245 1.00 91.44 221 ALA A C 1
ATOM 1747 O O . ALA A 1 221 ? -12.783 -0.760 15.624 1.00 91.44 221 ALA A O 1
ATOM 1748 N N . ALA A 1 222 ? -10.562 -0.717 15.337 1.00 91.44 222 ALA A N 1
ATOM 1749 C CA . ALA A 1 222 ? -10.384 0.670 15.752 1.00 91.44 222 ALA A CA 1
ATOM 1750 C C . ALA A 1 222 ? -10.283 1.573 14.515 1.00 91.44 222 ALA A C 1
ATOM 1752 O O . ALA A 1 222 ? -9.654 1.189 13.531 1.00 91.44 222 ALA A O 1
ATOM 1753 N N . LEU A 1 223 ? -10.888 2.758 14.538 1.00 87.06 223 LEU A N 1
ATOM 1754 C CA . LEU A 1 223 ? -10.788 3.737 13.453 1.00 87.06 223 LEU A CA 1
ATOM 1755 C C . LEU A 1 223 ? -10.059 4.980 13.945 1.00 87.06 223 LEU A C 1
ATOM 1757 O O . LEU A 1 223 ? -10.260 5.412 15.077 1.00 87.06 223 LEU A O 1
ATOM 1761 N N . SER A 1 224 ? -9.250 5.567 13.063 1.00 71.62 224 SER A N 1
ATOM 1762 C CA . SER A 1 224 ? -8.446 6.744 13.385 1.00 71.62 224 SER A CA 1
ATOM 1763 C C . SER A 1 224 ? -9.267 8.010 13.636 1.00 71.62 224 SER A C 1
ATOM 1765 O O . SER A 1 224 ? -8.862 8.805 14.469 1.00 71.62 224 SER A O 1
ATOM 1767 N N . TYR A 1 225 ? -10.357 8.252 12.887 1.00 67.12 225 TYR A N 1
ATOM 1768 C CA . TYR A 1 225 ? -11.243 9.426 13.081 1.00 67.12 225 TYR A CA 1
ATOM 1769 C C . TYR A 1 225 ? -12.434 9.519 12.101 1.00 67.12 225 TYR A C 1
ATOM 1771 O O . TYR A 1 225 ? -13.359 10.290 12.353 1.00 67.12 225 TYR A O 1
ATOM 1779 N N . VAL A 1 226 ? -12.424 8.797 10.972 1.00 59.38 226 VAL A N 1
ATOM 1780 C CA . VAL A 1 226 ? -13.514 8.833 9.974 1.00 59.38 226 VAL A CA 1
ATOM 1781 C C . VAL A 1 226 ? -14.473 7.678 10.212 1.00 59.38 226 VAL A C 1
ATOM 1783 O O . VAL A 1 226 ? -14.035 6.548 10.398 1.00 59.38 226 VAL A O 1
ATOM 1786 N N . TRP A 1 227 ? -15.771 7.956 10.149 1.00 59.59 227 TRP A N 1
ATOM 1787 C CA . TRP A 1 227 ? -16.828 6.953 10.055 1.00 59.59 227 TRP A CA 1
ATOM 1788 C C . TRP A 1 227 ? -17.414 6.980 8.636 1.00 59.59 227 TRP A C 1
ATOM 1790 O O . TRP A 1 227 ? -17.552 8.044 8.038 1.00 59.59 227 TRP A O 1
ATOM 1800 N N . GLY A 1 228 ? -17.758 5.815 8.095 1.00 55.78 228 GLY A N 1
ATOM 1801 C CA . GLY A 1 228 ? -18.394 5.666 6.788 1.00 55.78 228 GLY A CA 1
ATOM 1802 C C . GLY A 1 228 ? -19.118 4.326 6.696 1.00 55.78 228 GLY A C 1
ATOM 1803 O O . GLY A 1 228 ? -19.152 3.576 7.675 1.00 55.78 228 GLY A O 1
ATOM 1804 N N . ASP A 1 229 ? -19.702 4.030 5.535 1.00 55.66 229 ASP A N 1
ATOM 1805 C CA . ASP A 1 229 ? -20.417 2.772 5.310 1.00 55.66 229 ASP A CA 1
ATOM 1806 C C . ASP A 1 229 ? -19.560 1.542 5.648 1.00 55.66 229 ASP A C 1
ATOM 1808 O O . ASP A 1 229 ? -18.329 1.551 5.562 1.00 55.66 229 ASP A O 1
ATOM 1812 N N . THR A 1 230 ? -20.240 0.478 6.081 1.00 56.72 230 THR A N 1
ATOM 1813 C CA . THR A 1 230 ? -19.656 -0.736 6.664 1.00 56.72 230 THR A CA 1
ATOM 1814 C C . THR A 1 230 ? -18.449 -1.256 5.888 1.00 56.72 230 THR A C 1
ATOM 1816 O O . THR A 1 230 ? -18.566 -1.680 4.737 1.00 56.72 230 THR A O 1
ATOM 1819 N N . LEU A 1 231 ? -17.298 -1.316 6.562 1.00 67.12 231 LEU A N 1
ATOM 1820 C CA . LEU A 1 231 ? -16.133 -2.052 6.085 1.00 67.12 231 LEU A CA 1
ATOM 1821 C C . LEU A 1 231 ? -16.525 -3.524 5.911 1.00 67.12 231 LEU A C 1
ATOM 1823 O O . LEU A 1 231 ? -16.795 -4.221 6.889 1.00 67.12 231 LEU A O 1
ATOM 1827 N N . GLN A 1 232 ? -16.518 -4.026 4.675 1.00 72.62 232 GLN A N 1
ATOM 1828 C CA . GLN A 1 232 ? -16.867 -5.419 4.358 1.00 72.62 232 GLN A CA 1
ATOM 1829 C C . GLN A 1 232 ? -15.714 -6.390 4.679 1.00 72.62 232 GLN A C 1
ATOM 1831 O O . GLN A 1 232 ? -15.341 -7.252 3.884 1.00 72.62 232 GLN A O 1
ATOM 1836 N N . VAL A 1 233 ? -15.121 -6.236 5.863 1.00 75.88 233 VAL A N 1
ATOM 1837 C CA . VAL A 1 233 ? -13.956 -6.996 6.347 1.00 75.88 233 VAL A CA 1
ATOM 1838 C C . VAL A 1 233 ? -14.326 -8.036 7.410 1.00 75.88 233 VAL A C 1
ATOM 1840 O O . VAL A 1 233 ? -13.443 -8.674 7.976 1.00 75.88 233 VAL A O 1
ATOM 1843 N N . GLY A 1 234 ? -15.624 -8.226 7.680 1.00 81.06 234 GLY A N 1
ATOM 1844 C CA . GLY A 1 234 ? -16.123 -9.238 8.619 1.00 81.06 234 GLY A CA 1
ATOM 1845 C C . GLY A 1 234 ? -15.961 -8.869 10.098 1.00 81.06 234 GLY A C 1
ATOM 1846 O O . GLY A 1 234 ? -15.866 -9.757 10.942 1.00 81.06 234 GLY A O 1
ATOM 1847 N N . ILE A 1 235 ? -15.903 -7.572 10.417 1.00 87.00 235 ILE A N 1
ATOM 1848 C CA . ILE A 1 235 ? -15.849 -7.053 11.787 1.00 87.00 235 ILE A CA 1
ATOM 1849 C C . ILE A 1 235 ? -17.040 -6.115 11.990 1.00 87.00 235 ILE A C 1
ATOM 1851 O O . ILE A 1 235 ? -17.137 -5.095 11.315 1.00 87.00 235 ILE A O 1
ATOM 1855 N N . ASN A 1 236 ? -17.923 -6.457 12.930 1.00 88.81 236 ASN A N 1
ATOM 1856 C CA . ASN A 1 236 ? -19.185 -5.738 13.158 1.00 88.81 236 ASN A CA 1
ATOM 1857 C C . ASN A 1 236 ? -19.130 -4.742 14.323 1.00 88.81 236 ASN A C 1
ATOM 1859 O O . ASN A 1 236 ? -20.116 -4.060 14.582 1.00 88.81 236 ASN A O 1
ATOM 1863 N N . PHE A 1 237 ? -18.013 -4.676 15.046 1.00 90.69 237 PHE A N 1
ATOM 1864 C CA . PHE A 1 237 ? -17.8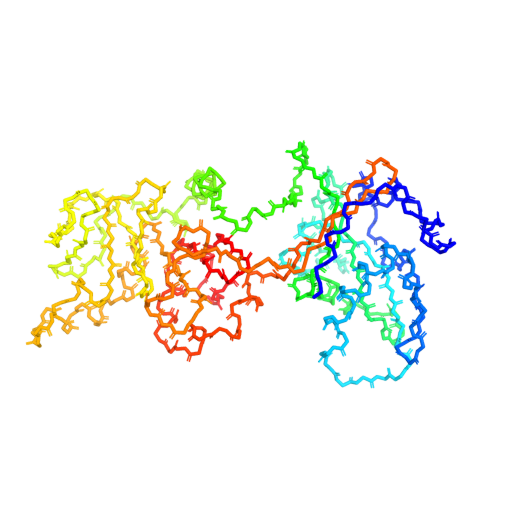42 -3.776 16.181 1.00 90.69 237 PHE A CA 1
ATOM 1865 C C . PHE A 1 237 ? -16.720 -2.794 15.889 1.00 90.69 237 PHE A C 1
ATOM 1867 O O . PHE A 1 237 ? -15.594 -3.207 15.603 1.00 90.69 237 PHE A O 1
ATOM 1874 N N . LEU A 1 238 ? -17.026 -1.503 15.963 1.00 91.44 238 LEU A N 1
ATOM 1875 C CA . LEU A 1 238 ? -16.086 -0.429 15.675 1.00 91.44 238 LEU A CA 1
ATOM 1876 C C . LEU A 1 238 ? -15.829 0.412 16.918 1.00 91.44 238 LEU A C 1
ATOM 1878 O O . LEU A 1 238 ? -16.759 0.843 17.592 1.00 91.44 238 LEU A O 1
ATOM 1882 N N . TRP A 1 239 ? -14.563 0.681 17.203 1.00 92.69 239 TRP A N 1
ATOM 1883 C CA . TRP A 1 239 ? -14.155 1.653 18.203 1.00 92.69 239 TRP A CA 1
ATOM 1884 C C . TRP A 1 239 ? -13.671 2.923 17.504 1.00 92.69 239 TRP A C 1
ATOM 1886 O O . TRP A 1 239 ? -12.780 2.868 16.658 1.00 92.69 239 TRP A O 1
ATOM 1896 N N . VAL A 1 240 ? -14.257 4.063 17.860 1.00 89.25 240 VAL A N 1
ATOM 1897 C CA . VAL A 1 240 ? -13.884 5.390 17.351 1.00 89.25 240 VAL A CA 1
ATOM 1898 C C . VAL A 1 240 ? -13.725 6.304 18.554 1.00 89.25 240 VAL A C 1
ATOM 1900 O O . VAL A 1 240 ? -14.680 6.460 19.314 1.00 89.25 240 VAL A O 1
ATOM 1903 N N . ASP A 1 241 ? -12.552 6.905 18.729 1.00 86.38 241 ASP A N 1
ATOM 1904 C CA . ASP A 1 241 ? -12.210 7.743 19.885 1.00 86.38 241 ASP A CA 1
ATOM 1905 C C . ASP A 1 241 ? -13.299 8.780 20.224 1.00 86.38 241 ASP A C 1
ATOM 1907 O O . ASP A 1 241 ? -13.779 8.835 21.356 1.00 86.38 241 ASP A O 1
ATOM 1911 N N . ARG A 1 242 ? -13.778 9.519 19.220 1.00 84.56 242 ARG A N 1
ATOM 1912 C CA . ARG A 1 242 ? -14.788 10.574 19.338 1.00 84.56 242 ARG A CA 1
ATOM 1913 C C . ARG A 1 242 ? -16.127 10.073 19.870 1.00 84.56 242 ARG A C 1
ATOM 1915 O O . ARG A 1 242 ? -16.799 10.829 20.560 1.00 84.56 242 ARG A O 1
ATOM 1922 N N . TYR A 1 243 ? -16.532 8.848 19.538 1.00 87.75 243 TYR A N 1
ATOM 1923 C CA . TYR A 1 243 ? -17.878 8.338 19.834 1.00 87.75 243 TYR A CA 1
ATOM 1924 C C . TYR A 1 243 ? -17.905 7.307 20.961 1.00 87.75 243 TYR A C 1
ATOM 1926 O O . TYR A 1 243 ? -18.899 7.193 21.669 1.00 87.75 243 TYR A O 1
ATOM 1934 N N . CYS A 1 244 ? -16.828 6.539 21.109 1.00 91.12 244 CYS A N 1
ATOM 1935 C CA . CYS A 1 244 ? -16.751 5.420 22.041 1.00 91.12 244 CYS A CA 1
ATOM 1936 C C . CYS A 1 244 ? -16.163 5.811 23.398 1.00 91.12 244 CYS A C 1
ATOM 1938 O O . CYS A 1 244 ? -16.385 5.100 24.377 1.00 91.12 244 CYS A O 1
ATOM 1940 N N . LEU A 1 245 ? -15.430 6.928 23.475 1.00 89.25 245 LEU A N 1
ATOM 1941 C CA . LEU A 1 245 ? -15.034 7.493 24.760 1.00 89.25 245 LEU A CA 1
ATOM 1942 C C . LEU A 1 245 ? -16.238 8.169 25.436 1.00 89.25 245 LEU A C 1
ATOM 1944 O O . LEU A 1 245 ? -17.060 8.798 24.755 1.00 89.25 245 LEU A O 1
ATOM 1948 N N . PRO A 1 246 ? -16.336 8.107 26.777 1.00 87.75 246 PRO A N 1
ATOM 1949 C CA . PRO A 1 246 ? -17.320 8.894 27.504 1.00 87.75 246 PRO A CA 1
ATOM 1950 C C . PRO A 1 246 ? -17.161 10.387 27.183 1.00 87.75 246 PRO A C 1
ATOM 1952 O O . PRO A 1 246 ? -16.059 10.935 27.241 1.00 87.75 246 PRO A O 1
ATOM 1955 N N . GLN A 1 247 ? -18.267 11.049 26.840 1.00 84.75 247 GLN A N 1
ATOM 1956 C CA . GLN A 1 247 ? -18.244 12.471 26.471 1.00 84.75 247 GLN A CA 1
ATOM 1957 C C . GLN A 1 247 ? -18.035 13.368 27.696 1.00 84.75 247 GLN A C 1
ATOM 1959 O O . GLN A 1 247 ? -17.309 14.359 27.630 1.00 84.75 247 GLN A O 1
ATOM 1964 N N . GLN A 1 248 ? -18.614 12.973 28.830 1.00 86.62 248 GLN A N 1
ATOM 1965 C CA . GLN A 1 248 ? -18.456 13.658 30.109 1.00 86.62 248 GLN A CA 1
ATOM 1966 C C . GLN A 1 248 ? -17.103 13.330 30.747 1.00 86.62 248 GLN A C 1
ATOM 1968 O O . GLN A 1 248 ? -16.612 12.202 30.644 1.00 86.62 248 GLN A O 1
ATOM 1973 N N . GLU A 1 249 ? -16.513 14.308 31.434 1.00 86.69 249 GLU A N 1
ATOM 1974 C CA . GLU A 1 249 ? -15.318 14.075 32.247 1.00 86.69 249 GLU A CA 1
ATOM 1975 C C . GLU A 1 249 ? -15.650 13.126 33.403 1.00 86.69 249 GLU A C 1
ATOM 1977 O O . GLU A 1 249 ? -16.437 13.445 34.291 1.00 86.69 249 GLU A O 1
ATOM 1982 N N . CYS A 1 250 ? -15.058 11.934 33.370 1.00 87.69 250 CYS A N 1
ATOM 1983 C CA . CYS A 1 250 ? -15.259 10.885 34.363 1.00 87.69 250 CYS A CA 1
ATOM 1984 C C . CYS A 1 250 ? -13.973 10.057 34.547 1.00 87.69 250 CYS A C 1
ATOM 1986 O O . CYS A 1 250 ? -13.115 10.036 33.650 1.00 87.69 250 CYS A O 1
ATOM 1988 N N . PRO A 1 251 ? -13.804 9.368 35.692 1.00 87.50 251 PRO A N 1
ATOM 1989 C CA . PRO A 1 251 ? -12.648 8.504 35.939 1.00 87.50 251 PRO A CA 1
ATOM 1990 C C . PRO A 1 251 ? -12.421 7.460 34.835 1.00 87.50 251 PRO A C 1
ATOM 1992 O O . PRO A 1 251 ? -11.278 7.197 34.459 1.00 87.50 251 PRO A O 1
ATOM 1995 N N . GLU A 1 252 ? -13.498 6.925 34.265 1.00 87.44 252 GLU A N 1
ATOM 1996 C CA . GLU A 1 252 ? -13.484 5.944 33.181 1.00 87.44 252 GLU A CA 1
ATOM 1997 C C . GLU A 1 252 ? -12.885 6.531 31.900 1.00 87.44 252 GLU A C 1
ATOM 1999 O O . GLU A 1 252 ? -12.033 5.898 31.274 1.00 87.44 252 GLU A O 1
ATOM 2004 N N . LYS A 1 253 ? -13.261 7.764 31.529 1.00 89.44 253 LYS A N 1
ATOM 2005 C CA . LYS A 1 253 ? -12.679 8.473 30.378 1.00 89.44 253 LYS A CA 1
ATOM 2006 C C . LYS A 1 253 ? -11.173 8.631 30.552 1.00 89.44 253 LYS A C 1
ATOM 2008 O O . LYS A 1 253 ? -10.406 8.307 29.647 1.00 89.44 253 LYS A O 1
ATOM 2013 N N . ARG A 1 254 ? -10.737 9.073 31.737 1.00 89.06 254 ARG A N 1
ATOM 2014 C CA . ARG A 1 254 ? -9.313 9.240 32.059 1.00 89.06 254 ARG A CA 1
ATOM 2015 C C . ARG A 1 254 ? -8.557 7.914 31.983 1.00 89.06 254 ARG A C 1
ATOM 2017 O O . ARG A 1 254 ? -7.470 7.874 31.409 1.00 89.06 254 ARG A O 1
ATOM 2024 N N . GLU A 1 255 ? -9.127 6.833 32.514 1.00 89.88 255 GLU A N 1
ATOM 2025 C CA . GLU A 1 255 ? -8.542 5.492 32.418 1.00 89.88 255 GLU A CA 1
ATOM 2026 C C . GLU A 1 255 ? -8.416 5.036 30.955 1.00 89.88 255 GLU A C 1
ATOM 2028 O O . GLU A 1 255 ? -7.357 4.543 30.553 1.00 89.88 255 GLU A O 1
ATOM 2033 N N . GLN A 1 256 ? -9.468 5.214 30.149 1.00 90.44 256 GLN A N 1
ATOM 2034 C CA . GLN A 1 256 ? -9.467 4.827 28.738 1.00 90.44 256 GLN A CA 1
ATOM 2035 C C . GLN A 1 256 ? -8.443 5.627 27.929 1.00 90.44 256 GLN A C 1
ATOM 2037 O O . GLN A 1 256 ? -7.687 5.022 27.173 1.00 90.44 256 GLN A O 1
ATOM 2042 N N . ILE A 1 257 ? -8.327 6.940 28.148 1.00 88.69 257 ILE A N 1
ATOM 2043 C CA . ILE A 1 257 ? -7.309 7.787 27.503 1.00 88.69 257 ILE A CA 1
ATOM 2044 C C . ILE A 1 257 ? -5.895 7.317 27.876 1.00 88.69 257 ILE A C 1
ATOM 2046 O O . ILE A 1 257 ? -5.049 7.123 27.003 1.00 88.69 257 ILE A O 1
ATOM 2050 N N . GLN A 1 258 ? -5.636 7.047 29.160 1.00 89.81 258 GLN A N 1
ATOM 2051 C CA . GLN A 1 258 ? -4.336 6.532 29.615 1.00 89.81 258 GLN A CA 1
ATOM 2052 C C . GLN A 1 258 ? -4.007 5.150 29.024 1.00 89.81 258 GLN A C 1
ATOM 2054 O O . GLN A 1 258 ? -2.837 4.801 28.839 1.00 89.81 258 GLN A O 1
ATOM 2059 N N . LYS A 1 259 ? -5.031 4.352 28.705 1.00 90.31 259 LYS A N 1
ATOM 2060 C CA . LYS A 1 259 ? -4.906 2.998 28.147 1.00 90.31 259 LYS A CA 1
ATOM 2061 C C . LYS A 1 259 ? -5.257 2.918 26.660 1.00 90.31 259 LYS A C 1
ATOM 2063 O O . LYS A 1 259 ? -5.407 1.811 26.148 1.00 90.31 259 LYS A O 1
ATOM 2068 N N . MET A 1 260 ? -5.315 4.040 25.943 1.00 89.81 260 MET A N 1
ATOM 2069 C CA . MET A 1 260 ? -5.745 4.071 24.540 1.00 89.81 260 MET A CA 1
ATOM 2070 C C . MET A 1 260 ? -4.822 3.250 23.628 1.00 89.81 260 MET A C 1
ATOM 2072 O O . MET A 1 260 ? -5.286 2.490 22.781 1.00 89.81 260 MET A O 1
ATOM 2076 N N . HIS A 1 261 ? -3.515 3.267 23.903 1.00 88.12 261 HIS A N 1
ATOM 2077 C CA . HIS A 1 261 ? -2.541 2.378 23.266 1.00 88.12 261 HIS A CA 1
ATOM 2078 C C . HIS A 1 261 ? -2.929 0.888 23.359 1.00 88.12 261 HIS A C 1
ATOM 2080 O O . HIS A 1 261 ? -2.667 0.131 22.430 1.00 88.12 261 HIS A O 1
ATOM 2086 N N . LYS A 1 262 ? -3.573 0.440 24.448 1.00 90.12 262 LYS A N 1
ATOM 2087 C CA . LYS A 1 262 ? -4.039 -0.949 24.575 1.00 90.12 262 LYS A CA 1
ATOM 2088 C C . LYS A 1 262 ? -5.226 -1.238 23.666 1.00 90.12 262 LYS A C 1
ATOM 2090 O O . LYS A 1 262 ? -5.286 -2.329 23.120 1.00 90.12 262 LYS A O 1
ATOM 2095 N N . ILE A 1 263 ? -6.126 -0.275 23.474 1.00 91.69 263 ILE A N 1
ATOM 2096 C CA . ILE A 1 263 ? -7.271 -0.426 22.568 1.00 91.69 263 ILE A CA 1
ATOM 2097 C C . ILE A 1 263 ? -6.758 -0.674 21.145 1.00 91.69 263 ILE A C 1
ATOM 2099 O O . ILE A 1 263 ? -7.089 -1.697 20.554 1.00 91.69 263 ILE A O 1
ATOM 2103 N N . TYR A 1 264 ? -5.856 0.179 20.649 1.00 90.94 264 TYR A N 1
ATOM 2104 C CA . TYR A 1 264 ? -5.230 0.003 19.333 1.00 90.94 264 TYR A CA 1
ATOM 2105 C C . TYR A 1 264 ? -4.408 -1.288 19.220 1.00 90.94 264 TYR A C 1
ATOM 2107 O O . TYR A 1 264 ? -4.449 -1.967 18.197 1.00 90.94 264 TYR A O 1
ATOM 2115 N N . ARG A 1 265 ? -3.679 -1.670 20.278 1.00 89.25 265 ARG A N 1
ATOM 2116 C CA . ARG A 1 265 ? -2.898 -2.918 20.298 1.00 89.25 265 ARG A CA 1
ATOM 2117 C C . ARG A 1 265 ? -3.769 -4.164 20.161 1.00 89.25 265 ARG A C 1
ATOM 2119 O O . ARG A 1 265 ? -3.358 -5.133 19.520 1.00 89.25 265 ARG A O 1
ATOM 2126 N N . GLU A 1 266 ? -4.904 -4.162 20.851 1.00 89.81 266 GLU A N 1
ATOM 2127 C CA . GLU A 1 266 ? -5.786 -5.317 21.028 1.00 89.81 266 GLU A CA 1
ATOM 2128 C C . GLU A 1 266 ? -6.927 -5.366 20.001 1.00 89.81 266 GLU A C 1
ATOM 2130 O O . GLU A 1 266 ? -7.634 -6.371 19.941 1.00 89.81 266 GLU A O 1
ATOM 2135 N N . ALA A 1 267 ? -7.084 -4.322 19.181 1.00 90.62 267 ALA A N 1
ATOM 2136 C CA . ALA A 1 267 ? -7.963 -4.336 18.019 1.00 90.62 267 ALA A CA 1
ATOM 2137 C C . ALA A 1 267 ? -7.514 -5.401 17.006 1.00 90.62 267 ALA A C 1
ATOM 2139 O O . ALA A 1 267 ? -6.320 -5.592 16.749 1.00 90.62 267 ALA A O 1
ATOM 2140 N N . ASP A 1 268 ? -8.478 -6.084 16.389 1.00 89.44 268 ASP A N 1
ATOM 2141 C CA . ASP A 1 268 ? -8.193 -7.083 15.355 1.00 89.44 268 ASP A CA 1
ATOM 2142 C C . ASP A 1 268 ? -7.701 -6.427 14.061 1.00 89.44 268 ASP A C 1
ATOM 2144 O O . ASP A 1 268 ? -6.919 -7.020 13.307 1.00 89.44 268 ASP A O 1
ATOM 2148 N N . LEU A 1 269 ? -8.143 -5.189 13.839 1.00 90.12 269 LEU A N 1
ATOM 2149 C CA . LEU A 1 269 ? -7.778 -4.334 12.725 1.00 90.12 269 LEU A CA 1
ATOM 2150 C C . LEU A 1 269 ? -7.874 -2.866 13.148 1.00 90.12 269 LEU A C 1
ATOM 2152 O O . LEU A 1 269 ? -8.872 -2.461 13.733 1.00 90.12 269 LEU A O 1
ATOM 2156 N N . THR A 1 270 ? -6.889 -2.057 12.780 1.00 91.62 270 THR A N 1
ATOM 2157 C CA . THR A 1 270 ? -7.009 -0.598 12.844 1.00 91.62 270 THR A CA 1
ATOM 2158 C C . THR A 1 270 ? -7.149 -0.043 11.437 1.00 91.62 270 THR A C 1
ATOM 2160 O O . THR A 1 270 ? -6.330 -0.326 10.563 1.00 91.62 270 THR A O 1
ATOM 2163 N N . VAL A 1 271 ? -8.192 0.740 11.196 1.00 90.00 271 VAL A N 1
ATOM 2164 C CA . VAL A 1 271 ? -8.426 1.414 9.921 1.00 90.00 271 VAL A CA 1
ATOM 2165 C C . VAL A 1 271 ? -7.937 2.843 10.061 1.00 90.00 271 VAL A C 1
ATOM 2167 O O . VAL A 1 271 ? -8.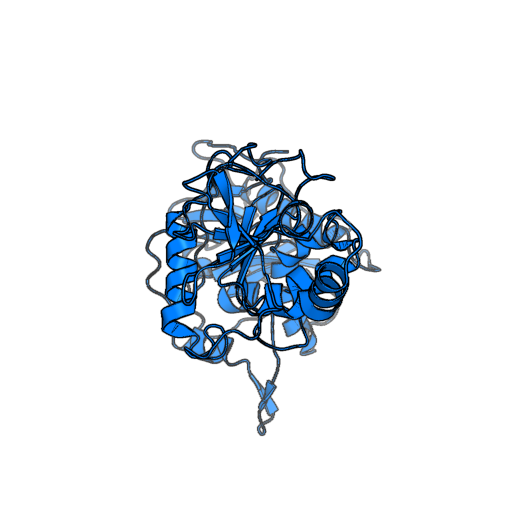461 3.626 10.852 1.00 90.00 271 VAL A O 1
ATOM 2170 N N . ILE A 1 272 ? -6.900 3.156 9.297 1.00 88.94 272 ILE A N 1
ATOM 2171 C CA . ILE A 1 272 ? -6.269 4.465 9.280 1.00 88.94 272 ILE A CA 1
ATOM 2172 C C . ILE A 1 272 ? -6.707 5.160 8.006 1.00 88.94 272 ILE A C 1
ATOM 2174 O O . ILE A 1 272 ? -6.424 4.687 6.906 1.00 88.94 272 ILE A O 1
ATOM 2178 N N . VAL A 1 273 ? -7.359 6.304 8.149 1.00 88.12 273 VAL A N 1
ATOM 2179 C CA . VAL A 1 273 ? -7.606 7.192 7.016 1.00 88.12 273 VAL A CA 1
ATOM 2180 C C . VAL A 1 273 ? -6.497 8.227 7.014 1.00 88.12 273 VAL A C 1
ATOM 2182 O O . VAL A 1 273 ? -6.448 9.103 7.862 1.00 88.12 273 VAL A O 1
ATOM 2185 N N . ALA A 1 274 ? -5.554 8.104 6.092 1.00 87.56 274 ALA A N 1
ATOM 2186 C CA . ALA A 1 274 ? -4.505 9.090 5.849 1.00 87.56 274 ALA A CA 1
ATOM 2187 C C . ALA A 1 274 ? -4.887 10.043 4.697 1.00 87.56 274 ALA A C 1
ATOM 2189 O O . ALA A 1 274 ? -4.035 10.718 4.131 1.00 87.56 274 ALA A O 1
ATOM 2190 N N . ALA A 1 275 ? -6.165 10.069 4.315 1.00 85.12 275 ALA A N 1
ATOM 2191 C CA . ALA A 1 275 ? -6.709 10.906 3.256 1.00 85.12 275 ALA A CA 1
ATOM 2192 C C . ALA A 1 275 ? -7.573 12.033 3.834 1.00 85.12 275 ALA A C 1
ATOM 2194 O O . ALA A 1 275 ? -8.314 11.810 4.790 1.00 85.12 275 ALA A O 1
ATOM 2195 N N . GLY A 1 276 ? -7.507 13.209 3.208 1.00 82.38 276 GLY A N 1
ATOM 2196 C CA . GLY A 1 276 ? -8.280 14.378 3.618 1.00 82.38 276 GLY A CA 1
ATOM 2197 C C . GLY A 1 276 ? -7.779 15.062 4.888 1.00 82.38 276 GLY A C 1
ATOM 2198 O O . GLY A 1 276 ? -6.817 14.635 5.526 1.00 82.38 276 GLY A O 1
ATOM 2199 N N . ASP A 1 277 ? -8.472 16.142 5.248 1.00 78.44 277 ASP A N 1
ATOM 2200 C CA . ASP A 1 277 ? -8.084 17.026 6.355 1.00 78.44 277 ASP A CA 1
ATOM 2201 C C . ASP A 1 277 ? -9.004 16.913 7.579 1.00 78.44 277 ASP A C 1
ATOM 2203 O O . ASP A 1 277 ? -8.754 17.525 8.621 1.00 78.44 277 ASP A O 1
ATOM 2207 N N . GLY A 1 278 ? -10.055 16.092 7.496 1.00 74.25 278 GLY A N 1
ATOM 2208 C CA . GLY A 1 278 ? -11.090 16.042 8.519 1.00 74.25 278 GLY A CA 1
ATOM 2209 C C . GLY A 1 278 ? -11.957 14.780 8.508 1.00 74.25 278 GLY A C 1
ATOM 2210 O O . GLY A 1 278 ? -11.867 13.961 7.595 1.00 74.25 278 GLY A O 1
ATOM 2211 N N . PRO A 1 279 ? -12.801 14.624 9.542 1.00 71.56 279 PRO A N 1
ATOM 2212 C CA . PRO A 1 279 ? -13.666 13.458 9.737 1.00 71.56 279 PRO A CA 1
ATOM 2213 C C . PRO A 1 279 ? -14.735 13.299 8.648 1.00 71.56 279 PRO A C 1
ATOM 2215 O O . PRO A 1 279 ? -15.164 12.180 8.390 1.00 71.56 279 PRO A O 1
ATOM 2218 N N . ASP A 1 280 ? -15.113 14.391 7.983 1.00 77.94 280 ASP A N 1
ATOM 2219 C CA . ASP A 1 280 ? -16.176 14.412 6.971 1.00 77.94 280 ASP A CA 1
ATOM 2220 C C . ASP A 1 280 ? -15.665 14.099 5.553 1.00 77.94 280 ASP A C 1
ATOM 2222 O O . ASP A 1 280 ? -16.438 14.085 4.600 1.00 77.94 280 ASP A O 1
ATOM 2226 N N . TYR A 1 281 ? -14.363 13.826 5.393 1.00 79.81 281 TYR A N 1
ATOM 2227 C CA . TYR A 1 281 ? -13.769 13.500 4.090 1.00 79.81 281 TYR A CA 1
ATOM 2228 C C . TYR A 1 281 ? -14.266 12.161 3.519 1.00 79.81 281 TYR A C 1
ATOM 2230 O O . TYR A 1 281 ? -14.259 11.948 2.306 1.00 79.81 281 TYR A O 1
ATOM 2238 N N . GLY A 1 282 ? -14.697 11.247 4.392 1.00 80.19 282 GLY A N 1
ATOM 2239 C CA . GLY A 1 282 ? -15.104 9.900 4.009 1.00 80.19 282 GLY A CA 1
ATOM 2240 C C . GLY A 1 282 ? -13.932 8.952 3.723 1.00 80.19 282 GLY A C 1
ATOM 2241 O O . GLY A 1 282 ? -12.760 9.275 3.917 1.00 80.19 282 GLY A O 1
ATOM 2242 N N . LEU A 1 283 ? -14.268 7.733 3.300 1.00 82.69 283 LEU A N 1
ATOM 2243 C CA . LEU A 1 283 ? -13.335 6.648 3.006 1.00 82.69 283 LEU A CA 1
ATOM 2244 C C . LEU A 1 283 ? -13.094 6.531 1.489 1.00 82.69 283 LEU A C 1
ATOM 2246 O O . LEU A 1 283 ? -14.025 6.165 0.761 1.00 82.69 283 LEU A O 1
ATOM 2250 N N . PRO A 1 284 ? -11.855 6.756 1.006 1.00 84.88 284 PRO A N 1
ATOM 2251 C CA . PRO A 1 284 ? -11.527 6.646 -0.413 1.00 84.88 284 PRO A CA 1
ATOM 2252 C C . PRO A 1 284 ? -11.769 5.247 -1.007 1.00 84.88 284 PRO A C 1
ATOM 2254 O O . PRO A 1 284 ? -11.189 4.246 -0.577 1.00 84.88 284 PRO A O 1
ATOM 2257 N N . GLY A 1 285 ? -12.571 5.193 -2.065 1.00 82.56 285 GLY A N 1
ATOM 2258 C CA . GLY A 1 285 ? -13.079 4.001 -2.745 1.00 82.56 285 GLY A CA 1
ATOM 2259 C C . GLY A 1 285 ? -14.230 3.292 -2.021 1.00 82.56 285 GLY A C 1
ATOM 2260 O O . GLY A 1 285 ? -14.505 2.134 -2.332 1.00 82.56 285 GLY A O 1
ATOM 2261 N N . ILE A 1 286 ? -14.837 3.934 -1.016 1.00 83.38 286 ILE A N 1
ATOM 2262 C CA . ILE A 1 286 ? -16.049 3.456 -0.330 1.00 83.38 286 ILE A CA 1
ATOM 2263 C C . ILE A 1 286 ? -17.116 4.549 -0.380 1.00 83.38 286 ILE A C 1
ATOM 2265 O O . ILE A 1 286 ? -18.097 4.405 -1.096 1.00 83.38 286 ILE A O 1
ATOM 2269 N N . SER A 1 287 ? -16.920 5.645 0.360 1.00 81.81 287 SER A N 1
ATOM 2270 C CA . SER A 1 287 ? -17.889 6.749 0.430 1.00 81.81 287 SER A CA 1
ATOM 2271 C C . SER A 1 287 ? -17.489 7.944 -0.436 1.00 81.81 287 SER A C 1
ATOM 2273 O O . SER A 1 287 ? -18.316 8.802 -0.722 1.00 81.81 287 SER A O 1
ATOM 2275 N N . THR A 1 288 ? -16.224 8.012 -0.853 1.00 82.31 288 THR A N 1
ATOM 2276 C CA . THR A 1 288 ? -15.711 8.997 -1.811 1.00 82.31 288 THR A CA 1
ATOM 2277 C C . THR A 1 288 ? -14.824 8.297 -2.836 1.00 82.31 288 THR A C 1
ATOM 2279 O O . THR A 1 288 ? -14.121 7.358 -2.470 1.00 82.31 288 THR A O 1
ATOM 2282 N N . PRO A 1 289 ? -14.823 8.688 -4.120 1.00 79.75 289 PRO A N 1
ATOM 2283 C CA . PRO A 1 289 ? -13.905 8.105 -5.096 1.00 79.75 289 PRO A CA 1
ATOM 2284 C C . PRO A 1 289 ? -12.452 8.455 -4.745 1.00 79.75 289 PRO A C 1
ATOM 2286 O O . PRO A 1 289 ? -12.165 9.554 -4.267 1.00 79.75 289 PRO A O 1
ATOM 2289 N N . ARG A 1 290 ? -11.515 7.533 -4.999 1.00 82.06 290 ARG A N 1
ATOM 2290 C CA . ARG A 1 290 ? -10.083 7.856 -4.927 1.00 82.06 290 ARG A CA 1
ATOM 2291 C C . ARG A 1 290 ? -9.714 8.818 -6.045 1.00 82.06 290 ARG A C 1
ATOM 2293 O O . ARG A 1 290 ? -10.236 8.732 -7.159 1.00 82.06 290 ARG A O 1
ATOM 2300 N N . VAL A 1 291 ? -8.740 9.680 -5.773 1.00 78.12 291 VAL A N 1
ATOM 2301 C CA . VAL A 1 291 ? -8.078 10.404 -6.854 1.00 78.12 291 VAL A CA 1
ATOM 2302 C C . VAL A 1 291 ? -7.279 9.363 -7.633 1.00 78.12 291 VAL A C 1
ATOM 2304 O O . VAL A 1 291 ? -6.546 8.566 -7.048 1.00 78.12 291 VAL A O 1
ATOM 2307 N N . SER A 1 292 ? -7.450 9.320 -8.954 1.00 68.12 292 SER A N 1
ATOM 2308 C CA . SER A 1 292 ? -6.666 8.404 -9.781 1.00 68.12 292 SER A CA 1
ATOM 2309 C C . SER A 1 292 ? -5.204 8.820 -9.707 1.00 68.12 292 SER A C 1
ATOM 2311 O O . SER A 1 292 ? -4.839 9.900 -10.179 1.00 68.12 292 SER A O 1
ATOM 2313 N N . ALA A 1 293 ? -4.371 7.981 -9.091 1.00 65.19 293 ALA A N 1
ATOM 2314 C CA . ALA A 1 293 ? -2.934 8.193 -9.125 1.00 65.19 293 ALA A CA 1
ATOM 2315 C C . ALA A 1 293 ? -2.489 8.200 -10.589 1.00 65.19 293 ALA A C 1
ATOM 2317 O O . ALA A 1 293 ? -3.029 7.414 -11.381 1.00 65.19 293 ALA A O 1
ATOM 2318 N N . PRO A 1 294 ? -1.521 9.050 -10.974 1.00 63.88 294 PRO A N 1
ATOM 2319 C CA . PRO A 1 294 ? -0.871 8.882 -12.259 1.00 63.88 294 PRO A CA 1
ATOM 2320 C C . PRO A 1 294 ? -0.337 7.452 -12.298 1.00 63.88 294 PRO A C 1
ATOM 2322 O O . PRO A 1 294 ? 0.509 7.066 -11.492 1.00 63.88 294 PRO A O 1
ATOM 2325 N N . SER A 1 295 ? -0.930 6.649 -13.168 1.00 71.19 295 SER A N 1
ATOM 2326 C CA . SER A 1 295 ? -0.575 5.257 -13.350 1.00 71.19 295 SER A CA 1
ATOM 2327 C C . SER A 1 295 ? -0.169 5.072 -14.794 1.00 71.19 295 SER A C 1
ATOM 2329 O O . SER A 1 295 ? -0.732 5.676 -15.707 1.00 71.19 295 SER A O 1
ATOM 2331 N N . VAL A 1 296 ? 0.873 4.280 -14.962 1.00 81.12 296 VAL A N 1
ATOM 2332 C CA . VAL A 1 296 ? 1.329 3.798 -16.253 1.00 81.12 296 VAL A CA 1
ATOM 2333 C C . VAL A 1 296 ? 0.657 2.446 -16.472 1.00 81.12 296 VAL A C 1
ATOM 2335 O O . VAL A 1 296 ? 0.698 1.610 -15.570 1.00 81.12 296 VAL A O 1
ATOM 2338 N N . ASP A 1 297 ? 0.047 2.244 -17.639 1.00 87.00 297 ASP A N 1
ATOM 2339 C CA . ASP A 1 297 ? -0.430 0.948 -18.142 1.00 87.00 297 ASP A CA 1
ATOM 2340 C C . ASP A 1 297 ? -0.091 0.874 -19.634 1.00 87.00 297 ASP A C 1
ATOM 2342 O O . ASP A 1 297 ? -0.803 1.422 -20.472 1.00 87.00 297 ASP A O 1
ATOM 2346 N N . LEU A 1 298 ? 1.053 0.267 -19.948 1.00 88.19 298 LEU A N 1
ATOM 2347 C CA . LEU A 1 298 ? 1.602 0.175 -21.300 1.00 88.19 298 LEU A CA 1
ATOM 2348 C C . LEU A 1 298 ? 1.534 -1.256 -21.804 1.00 88.19 298 LEU A C 1
ATOM 2350 O O . LEU A 1 298 ? 1.851 -2.191 -21.072 1.00 88.19 298 LEU A O 1
ATOM 2354 N N . ARG A 1 299 ? 1.202 -1.426 -23.083 1.00 89.31 299 ARG A N 1
ATOM 2355 C CA . ARG A 1 299 ? 1.289 -2.714 -23.779 1.00 89.31 299 ARG A CA 1
ATOM 2356 C C . ARG A 1 299 ? 2.393 -2.636 -24.824 1.00 89.31 299 ARG A C 1
ATOM 2358 O O . ARG A 1 299 ? 2.263 -1.889 -25.786 1.00 89.31 299 ARG A O 1
ATOM 2365 N N . LEU A 1 300 ? 3.469 -3.387 -24.610 1.00 86.88 300 LEU A N 1
ATOM 2366 C CA . LEU A 1 300 ? 4.656 -3.428 -25.460 1.00 86.88 300 LEU A CA 1
ATOM 2367 C C . LEU A 1 300 ? 4.877 -4.875 -25.914 1.00 86.88 300 LEU A C 1
ATOM 2369 O O . LEU A 1 300 ? 5.413 -5.693 -25.166 1.00 86.88 300 LEU A O 1
ATOM 2373 N N . GLY A 1 301 ? 4.418 -5.207 -27.122 1.00 85.25 301 GLY A N 1
ATOM 2374 C CA . GLY A 1 301 ? 4.440 -6.585 -27.617 1.00 85.25 301 GLY A CA 1
ATOM 2375 C C . GLY A 1 301 ? 3.650 -7.529 -26.703 1.00 85.25 301 GLY A C 1
ATOM 2376 O O . GLY A 1 301 ? 2.471 -7.293 -26.432 1.00 85.25 301 GLY A O 1
ATOM 2377 N N . ALA A 1 302 ? 4.306 -8.585 -26.214 1.00 86.31 302 ALA A N 1
ATOM 2378 C CA . ALA A 1 302 ? 3.726 -9.545 -25.271 1.00 86.31 302 ALA A CA 1
ATOM 2379 C C . ALA A 1 302 ? 3.647 -9.025 -23.822 1.00 86.31 302 ALA A C 1
ATOM 2381 O O . ALA A 1 302 ? 2.932 -9.605 -23.003 1.00 86.31 302 ALA A O 1
ATOM 2382 N N . HIS A 1 303 ? 4.340 -7.931 -23.496 1.00 87.56 303 HIS A N 1
ATOM 2383 C CA . HIS A 1 303 ? 4.423 -7.422 -22.133 1.00 87.56 303 HIS A CA 1
ATOM 2384 C C . HIS A 1 303 ? 3.381 -6.344 -21.870 1.00 87.56 303 HIS A C 1
ATOM 2386 O O . HIS A 1 303 ? 3.184 -5.415 -22.656 1.00 87.56 303 HIS A O 1
ATOM 2392 N N . ARG A 1 304 ? 2.767 -6.409 -20.690 1.00 90.19 304 ARG A N 1
ATOM 2393 C CA . ARG A 1 304 ? 1.965 -5.315 -20.147 1.00 90.19 304 ARG A CA 1
ATOM 2394 C C . ARG A 1 304 ? 2.681 -4.744 -18.935 1.00 90.19 304 ARG A C 1
ATOM 2396 O O . ARG A 1 304 ? 2.791 -5.429 -17.928 1.00 90.19 304 ARG A O 1
ATOM 2403 N N . LEU A 1 305 ? 3.171 -3.514 -19.016 1.00 89.44 305 LEU A N 1
ATOM 2404 C CA . LEU A 1 305 ? 3.915 -2.857 -17.944 1.00 89.44 305 LEU A CA 1
ATOM 2405 C C . LEU A 1 305 ? 3.034 -1.867 -17.196 1.00 89.44 305 LEU A C 1
ATOM 2407 O O . LEU A 1 305 ? 2.391 -1.014 -17.802 1.00 89.44 305 LEU A O 1
ATOM 2411 N N . VAL A 1 306 ? 3.055 -1.944 -15.869 1.00 88.94 306 VAL A N 1
ATOM 2412 C CA . VAL A 1 306 ? 2.290 -1.069 -14.984 1.00 88.94 306 VAL A CA 1
ATOM 2413 C C . VAL A 1 306 ? 3.174 -0.412 -13.932 1.00 88.94 306 VAL A C 1
ATOM 2415 O O . VAL A 1 306 ? 4.128 -1.014 -13.440 1.00 88.94 306 VAL A O 1
ATOM 2418 N N . SER A 1 307 ? 2.863 0.828 -13.554 1.00 86.94 307 SER A N 1
ATOM 2419 C CA . SER A 1 307 ? 3.580 1.505 -12.466 1.00 86.94 307 SER A CA 1
ATOM 2420 C C . SER A 1 307 ? 3.125 1.009 -11.095 1.00 86.94 307 SER A C 1
ATOM 2422 O O . SER A 1 307 ? 1.924 0.950 -10.830 1.00 86.94 307 SER A O 1
ATOM 2424 N N . THR A 1 308 ? 4.061 0.783 -10.174 1.00 82.88 308 THR A N 1
ATOM 2425 C CA . THR A 1 308 ? 3.744 0.450 -8.771 1.00 82.88 308 THR A CA 1
ATOM 2426 C C . THR A 1 308 ? 3.204 1.642 -7.975 1.00 82.88 308 THR A C 1
ATOM 2428 O O . THR A 1 308 ? 2.628 1.450 -6.905 1.00 82.88 308 THR A O 1
ATOM 2431 N N . GLY A 1 309 ? 3.413 2.867 -8.469 1.00 77.81 309 GLY A N 1
ATOM 2432 C CA . GLY A 1 309 ? 3.146 4.100 -7.730 1.00 77.81 309 GLY A CA 1
ATOM 2433 C C . GLY A 1 309 ? 4.078 4.285 -6.526 1.00 77.81 309 GLY A C 1
ATOM 2434 O O . GLY A 1 309 ? 5.053 3.549 -6.351 1.00 77.81 309 GLY A O 1
ATOM 2435 N N . LEU A 1 310 ? 3.769 5.287 -5.698 1.00 72.38 310 LEU A N 1
ATOM 2436 C CA . LEU A 1 310 ? 4.475 5.548 -4.440 1.00 72.38 310 LEU A CA 1
ATOM 2437 C C . LEU A 1 310 ? 4.179 4.446 -3.414 1.00 72.38 310 LEU A C 1
ATOM 2439 O O . LEU A 1 310 ? 3.054 3.945 -3.335 1.00 72.38 310 LEU A O 1
ATOM 2443 N N . SER A 1 311 ? 5.163 4.113 -2.573 1.00 75.75 311 SER A N 1
ATOM 2444 C CA . SER A 1 311 ? 4.914 3.238 -1.423 1.00 75.75 311 SER A CA 1
ATOM 2445 C C . SER A 1 311 ? 3.881 3.840 -0.465 1.00 75.75 311 SER A C 1
ATOM 2447 O O . SER A 1 311 ? 3.706 5.059 -0.384 1.00 75.75 311 SER A O 1
ATOM 2449 N N . ALA A 1 312 ? 3.215 2.980 0.312 1.00 76.06 312 ALA A N 1
ATOM 2450 C CA . ALA A 1 312 ? 2.266 3.419 1.333 1.00 76.06 312 ALA A CA 1
ATOM 2451 C C . ALA A 1 312 ? 2.918 4.393 2.329 1.00 76.06 312 ALA A C 1
ATOM 2453 O O . ALA A 1 312 ? 2.305 5.385 2.705 1.00 76.06 312 ALA A O 1
ATOM 2454 N N . GLN A 1 313 ? 4.178 4.149 2.703 1.00 76.25 313 GLN A N 1
ATOM 2455 C CA . GLN A 1 313 ? 4.961 5.018 3.581 1.00 76.25 313 GLN A CA 1
ATOM 2456 C C . GLN A 1 313 ? 5.071 6.442 3.027 1.00 76.25 313 GLN A C 1
ATOM 2458 O O . GLN A 1 313 ? 4.769 7.404 3.732 1.00 76.25 313 GLN A O 1
ATOM 2463 N N . GLU A 1 314 ? 5.455 6.578 1.758 1.00 77.56 314 GLU A N 1
ATOM 2464 C CA . GLU A 1 314 ? 5.573 7.886 1.110 1.00 77.56 314 GLU A CA 1
ATOM 2465 C C . GLU A 1 314 ? 4.216 8.559 0.916 1.00 77.56 314 GLU A C 1
ATOM 2467 O O . GLU A 1 314 ? 4.091 9.761 1.149 1.00 77.56 314 GLU A O 1
ATOM 2472 N N . ALA A 1 315 ? 3.185 7.787 0.561 1.00 79.75 315 ALA A N 1
ATOM 2473 C CA . ALA A 1 315 ? 1.826 8.299 0.426 1.00 79.75 315 ALA A CA 1
ATOM 2474 C C . ALA A 1 315 ? 1.262 8.836 1.755 1.00 79.75 315 ALA A C 1
ATOM 2476 O O . ALA A 1 315 ? 0.421 9.731 1.736 1.00 79.75 315 ALA A O 1
ATOM 2477 N N . ILE A 1 316 ? 1.731 8.320 2.898 1.00 84.50 316 ILE A N 1
ATOM 2478 C CA . ILE A 1 316 ? 1.326 8.759 4.241 1.00 84.50 316 ILE A CA 1
ATOM 2479 C C . ILE A 1 316 ? 2.177 9.933 4.744 1.00 84.50 316 ILE A C 1
ATOM 2481 O O . ILE A 1 316 ? 1.654 10.784 5.463 1.00 84.50 316 ILE A O 1
ATOM 2485 N N . ARG A 1 317 ? 3.468 10.005 4.385 1.00 82.56 317 ARG A N 1
ATOM 2486 C CA . ARG A 1 317 ? 4.466 10.897 5.013 1.00 82.56 317 ARG A CA 1
ATOM 2487 C C . ARG A 1 317 ? 4.029 12.360 5.131 1.00 82.56 317 ARG A C 1
ATOM 2489 O O . ARG A 1 317 ? 4.298 12.986 6.149 1.00 82.56 317 ARG A O 1
ATOM 2496 N N . ASN A 1 318 ? 3.361 12.887 4.108 1.00 79.62 318 ASN A N 1
ATOM 2497 C CA . ASN A 1 318 ? 2.973 14.299 4.021 1.00 79.62 318 ASN A CA 1
ATOM 2498 C C . ASN A 1 318 ? 1.474 14.536 4.291 1.00 79.62 318 ASN A C 1
ATOM 2500 O O . ASN A 1 318 ? 0.929 15.561 3.894 1.00 79.62 318 ASN A O 1
ATOM 2504 N N . THR A 1 319 ? 0.787 13.578 4.913 1.00 86.44 319 THR A N 1
ATOM 2505 C CA . THR A 1 319 ? -0.654 13.676 5.190 1.00 86.44 319 THR A CA 1
ATOM 2506 C C . THR A 1 319 ? -0.925 14.410 6.501 1.00 86.44 319 THR A C 1
ATOM 2508 O O . THR A 1 319 ? -0.122 14.367 7.433 1.00 86.44 319 THR A O 1
ATOM 2511 N N . THR A 1 320 ? -2.107 15.020 6.614 1.00 85.81 320 THR A N 1
ATOM 2512 C CA . THR A 1 320 ? -2.601 15.632 7.860 1.00 85.81 320 THR A CA 1
ATOM 2513 C C . THR A 1 320 ? -2.694 14.620 9.006 1.00 85.81 320 THR A C 1
ATOM 2515 O O . THR A 1 320 ? -2.565 14.976 10.174 1.00 85.81 320 THR A O 1
ATOM 2518 N N . TRP A 1 321 ? -2.878 13.336 8.692 1.00 86.94 321 TRP A N 1
ATOM 2519 C CA . TRP A 1 321 ? -2.761 12.267 9.676 1.00 86.94 321 TRP A CA 1
ATOM 2520 C C . TRP A 1 321 ? -1.327 12.194 10.228 1.00 86.94 321 TRP A C 1
ATOM 2522 O O . TRP A 1 321 ? -1.127 12.347 11.429 1.00 86.94 321 TRP A O 1
ATOM 2532 N N . ALA A 1 322 ? -0.312 12.079 9.368 1.00 85.94 322 ALA A N 1
ATOM 2533 C CA . ALA A 1 322 ? 1.080 11.916 9.798 1.00 85.94 322 ALA A CA 1
ATOM 2534 C C . ALA A 1 322 ? 1.646 13.095 10.619 1.00 85.94 322 ALA A C 1
ATOM 2536 O O . ALA A 1 322 ? 2.621 12.912 11.346 1.00 85.94 322 ALA A O 1
ATOM 2537 N N . SER A 1 323 ? 1.044 14.288 10.545 1.00 83.75 323 SER A N 1
ATOM 2538 C CA . SER A 1 323 ? 1.453 15.451 11.346 1.00 83.75 323 SER A CA 1
ATOM 2539 C C . SER A 1 323 ? 0.895 15.465 12.778 1.00 83.75 323 SER A C 1
ATOM 2541 O O . SER A 1 323 ? 1.357 16.245 13.612 1.00 83.75 323 SER A O 1
ATOM 2543 N N . ARG A 1 324 ? -0.084 14.611 13.105 1.00 81.00 324 ARG A N 1
ATOM 2544 C CA . ARG A 1 324 ? -0.768 14.594 14.409 1.00 81.00 324 ARG A CA 1
ATOM 2545 C C . ARG A 1 324 ? -0.077 13.649 15.392 1.00 81.00 324 ARG A C 1
ATOM 2547 O O . ARG A 1 324 ? 0.107 12.472 15.103 1.00 81.00 324 ARG A O 1
ATOM 2554 N N . ALA A 1 325 ? 0.221 14.118 16.604 1.00 77.25 325 ALA A N 1
ATOM 2555 C CA . ALA A 1 325 ? 0.962 13.336 17.604 1.00 77.25 325 ALA A CA 1
ATOM 2556 C C . ALA A 1 325 ? 0.273 12.017 18.022 1.00 77.25 325 ALA A C 1
ATOM 2558 O O . ALA A 1 325 ? 0.945 11.023 18.297 1.00 77.25 325 ALA A O 1
ATOM 2559 N N . TRP A 1 326 ? -1.063 11.975 18.052 1.00 74.94 326 TRP A N 1
ATOM 2560 C CA . TRP A 1 326 ? -1.823 10.781 18.452 1.00 74.94 326 TRP A CA 1
ATOM 2561 C C . TRP A 1 326 ? -1.768 9.633 17.433 1.00 74.94 326 TRP A C 1
ATOM 2563 O O . TRP A 1 326 ? -1.987 8.479 17.802 1.00 74.94 326 TRP A O 1
ATOM 2573 N N . THR A 1 327 ? -1.342 9.901 16.198 1.00 80.94 327 THR A N 1
ATOM 2574 C CA . THR A 1 327 ? -1.193 8.875 15.153 1.00 80.94 327 THR A CA 1
ATOM 2575 C C . THR A 1 327 ? -0.083 7.875 15.429 1.00 80.94 327 THR A C 1
ATOM 2577 O O . THR A 1 327 ? -0.103 6.767 14.899 1.00 80.94 327 THR A O 1
ATOM 2580 N N . PHE A 1 328 ? 0.836 8.192 16.346 1.00 78.75 328 PHE A N 1
ATOM 2581 C CA . PHE A 1 328 ? 1.768 7.207 16.881 1.00 78.75 328 PHE A CA 1
ATOM 2582 C C . PHE A 1 328 ? 1.035 6.061 17.582 1.00 78.75 328 PHE A C 1
ATOM 2584 O O . PHE A 1 328 ? 1.434 4.912 17.429 1.00 78.75 328 PHE A O 1
ATOM 2591 N N . GLN A 1 329 ? -0.046 6.328 18.321 1.00 81.94 329 GLN A N 1
ATOM 2592 C CA . GLN A 1 329 ? -0.791 5.259 18.993 1.00 81.94 329 GLN A CA 1
ATOM 2593 C C . GLN A 1 329 ? -1.546 4.393 17.979 1.00 81.94 329 GLN A C 1
ATOM 2595 O O . GLN A 1 329 ? -1.500 3.169 18.058 1.00 81.94 329 GLN A O 1
ATOM 2600 N N . GLU A 1 330 ? -2.157 5.024 16.981 1.00 85.25 330 GLU A N 1
ATOM 2601 C CA . GLU A 1 330 ? -2.867 4.346 15.894 1.00 85.25 330 GLU A CA 1
ATOM 2602 C C . GLU A 1 330 ? -1.928 3.519 15.011 1.00 85.25 330 GLU A C 1
ATOM 2604 O O . GLU A 1 330 ? -2.182 2.351 14.728 1.00 85.25 330 GLU A O 1
ATOM 2609 N N . GLY A 1 331 ? -0.821 4.115 14.576 1.00 82.62 331 GLY A N 1
ATOM 2610 C CA . GLY A 1 331 ? 0.135 3.521 13.655 1.00 82.62 331 GLY A CA 1
ATOM 2611 C C . GLY A 1 331 ? 1.091 2.552 14.341 1.00 82.62 331 GLY A C 1
ATOM 2612 O O . GLY A 1 331 ? 1.180 1.391 13.959 1.00 82.62 331 GLY A O 1
ATOM 2613 N N . LEU A 1 332 ? 1.830 2.989 15.358 1.00 83.00 332 LEU A N 1
ATOM 2614 C CA . LEU A 1 332 ? 2.925 2.189 15.920 1.00 83.00 332 LEU A CA 1
ATOM 2615 C C . LEU A 1 332 ? 2.425 0.993 16.741 1.00 83.00 332 LEU A C 1
ATOM 2617 O O . LEU A 1 332 ? 3.093 -0.038 16.793 1.00 83.00 332 LEU A O 1
ATOM 2621 N N . VAL A 1 333 ? 1.278 1.129 17.411 1.00 86.56 333 VAL A N 1
ATOM 2622 C CA . VAL A 1 333 ? 0.826 0.135 18.396 1.00 86.56 333 VAL A CA 1
ATOM 2623 C C . VAL A 1 333 ? -0.108 -0.915 17.786 1.00 86.56 333 VAL A C 1
ATOM 2625 O O . VAL A 1 333 ? -0.141 -2.056 18.256 1.00 86.56 333 VAL A O 1
ATOM 2628 N N . SER A 1 334 ? -0.825 -0.567 16.717 1.00 89.25 334 SER A N 1
ATOM 2629 C CA . SER A 1 334 ? -1.742 -1.483 16.035 1.00 89.25 334 SER A CA 1
ATOM 2630 C C . SER A 1 334 ? -1.006 -2.617 15.329 1.00 89.25 334 SER A C 1
ATOM 2632 O O . SER A 1 334 ? -0.136 -2.393 14.486 1.00 89.25 334 SER A O 1
ATOM 2634 N N . ARG A 1 335 ? -1.405 -3.861 15.618 1.00 87.38 335 ARG A N 1
ATOM 2635 C CA . ARG A 1 335 ? -0.793 -5.066 15.027 1.00 87.38 335 ARG A CA 1
ATOM 2636 C C . ARG A 1 335 ? -1.103 -5.211 13.535 1.00 87.38 335 ARG A C 1
ATOM 2638 O O . ARG A 1 335 ? -0.211 -5.564 12.760 1.00 87.38 335 ARG A O 1
ATOM 2645 N N . ARG A 1 336 ? -2.349 -4.922 13.141 1.00 89.00 336 ARG A N 1
ATOM 2646 C CA . ARG A 1 336 ? -2.827 -4.906 11.749 1.00 89.00 336 ARG A CA 1
ATOM 2647 C C . ARG A 1 336 ? -3.428 -3.550 11.430 1.00 89.00 336 ARG A C 1
ATOM 2649 O O . ARG A 1 336 ? -4.234 -3.040 12.203 1.00 89.00 336 ARG A O 1
ATOM 2656 N N . LYS A 1 337 ? -3.048 -2.997 10.285 1.00 89.69 337 LYS A N 1
ATOM 2657 C CA . LYS A 1 337 ? -3.480 -1.684 9.817 1.00 89.69 337 LYS A CA 1
ATOM 2658 C C . LYS A 1 337 ? -3.980 -1.793 8.389 1.00 89.69 337 LYS A C 1
ATOM 2660 O O . LYS A 1 337 ? -3.281 -2.353 7.548 1.00 89.69 337 LYS A O 1
ATOM 2665 N N . LEU A 1 338 ? -5.147 -1.227 8.119 1.00 90.31 338 LEU A N 1
ATOM 2666 C CA . LEU A 1 338 ? -5.613 -0.947 6.769 1.00 90.31 338 LEU A CA 1
ATOM 2667 C C . LEU A 1 338 ? -5.544 0.563 6.570 1.00 90.31 338 LEU A C 1
ATOM 2669 O O . LEU A 1 338 ? -6.278 1.298 7.226 1.00 90.31 338 LEU A O 1
ATOM 2673 N N . VAL A 1 339 ? -4.630 1.022 5.720 1.00 89.25 339 VAL A N 1
ATOM 2674 C CA . VAL A 1 339 ? -4.393 2.448 5.502 1.00 89.25 339 VAL A CA 1
ATOM 2675 C C . VAL A 1 339 ? -5.017 2.886 4.189 1.00 89.25 339 VAL A C 1
ATOM 2677 O O . VAL A 1 339 ? -4.638 2.401 3.121 1.00 89.25 339 VAL A O 1
ATOM 2680 N N . PHE A 1 340 ? -5.951 3.822 4.287 1.00 88.69 340 PHE A N 1
ATOM 2681 C CA . PHE A 1 340 ? -6.586 4.505 3.175 1.00 88.69 340 PHE A CA 1
ATOM 2682 C C . PHE A 1 340 ? -5.844 5.805 2.902 1.00 88.69 340 PHE A C 1
ATOM 2684 O O . PHE A 1 340 ? -5.795 6.689 3.751 1.00 88.69 340 PHE A O 1
ATOM 2691 N N . THR A 1 341 ? -5.282 5.931 1.710 1.00 87.31 341 THR A N 1
ATOM 2692 C CA . THR A 1 341 ? -4.735 7.191 1.200 1.00 87.31 341 THR A CA 1
ATOM 2693 C C . THR A 1 341 ? -5.649 7.714 0.096 1.00 87.31 341 THR A C 1
ATOM 2695 O O . THR A 1 341 ? -6.565 7.018 -0.346 1.00 87.31 341 THR A O 1
ATOM 2698 N N . VAL A 1 342 ? -5.395 8.929 -0.390 1.00 85.19 342 VAL A N 1
ATOM 2699 C CA . VAL A 1 342 ? -6.145 9.485 -1.531 1.00 85.19 342 VAL A CA 1
ATOM 2700 C C . VAL A 1 342 ? -5.983 8.649 -2.814 1.00 85.19 342 VAL A C 1
ATOM 2702 O O . VAL A 1 342 ? -6.838 8.718 -3.691 1.00 85.19 342 VAL A O 1
ATOM 2705 N N . TRP A 1 343 ? -4.918 7.839 -2.898 1.00 82.69 343 TRP A N 1
ATOM 2706 C CA . TRP A 1 343 ? -4.512 7.082 -4.087 1.00 82.69 343 TRP A CA 1
ATOM 2707 C C . TRP A 1 343 ? -4.812 5.583 -4.001 1.00 82.69 343 TRP A C 1
ATOM 2709 O O . TRP A 1 343 ? -5.053 4.933 -5.015 1.00 82.69 343 TRP A O 1
ATOM 2719 N N . SER A 1 344 ? -4.737 4.995 -2.805 1.00 84.88 344 SER A N 1
ATOM 2720 C CA . SER A 1 344 ? -4.726 3.539 -2.643 1.00 84.88 344 SER A CA 1
ATOM 2721 C C . SER A 1 344 ? -5.143 3.085 -1.247 1.00 84.88 344 SER A C 1
ATOM 2723 O O . SER A 1 344 ? -5.193 3.867 -0.294 1.00 84.88 344 SER A O 1
ATOM 2725 N N . VAL A 1 345 ? -5.399 1.780 -1.133 1.00 87.19 345 VAL A N 1
ATOM 2726 C CA . VAL A 1 345 ? -5.575 1.082 0.142 1.00 87.19 345 VAL A CA 1
ATOM 2727 C C . VAL A 1 345 ? -4.450 0.074 0.309 1.00 87.19 345 VAL A C 1
ATOM 2729 O O . VAL A 1 345 ? -4.183 -0.726 -0.590 1.00 87.19 345 VAL A O 1
ATOM 2732 N N . SER A 1 346 ? -3.806 0.106 1.471 1.00 86.50 346 SER A N 1
ATOM 2733 C CA . SER A 1 346 ? -2.663 -0.748 1.789 1.00 86.50 346 SER A CA 1
ATOM 2734 C C . SER A 1 346 ? -2.844 -1.445 3.133 1.00 86.50 346 SER A C 1
ATOM 2736 O O . SER A 1 346 ? -3.436 -0.893 4.058 1.00 86.50 346 SER A O 1
ATOM 2738 N N . SER A 1 347 ? -2.335 -2.671 3.246 1.00 85.50 347 SER A N 1
ATOM 2739 C CA . SER A 1 347 ? -2.266 -3.386 4.520 1.00 85.50 347 SER A CA 1
ATOM 2740 C C . SER A 1 347 ? -0.855 -3.276 5.082 1.00 85.50 347 SER A C 1
ATOM 2742 O O . SER A 1 347 ? 0.109 -3.644 4.414 1.00 85.50 347 SER A O 1
ATOM 2744 N N . ALA A 1 348 ? -0.736 -2.833 6.328 1.00 82.19 348 ALA A N 1
ATOM 2745 C CA . ALA A 1 348 ? 0.521 -2.801 7.062 1.00 82.19 348 ALA A CA 1
ATOM 2746 C C . ALA A 1 348 ? 0.413 -3.634 8.344 1.00 82.19 348 ALA A C 1
ATOM 2748 O O . ALA A 1 348 ? -0.643 -3.737 8.971 1.00 82.19 348 ALA A O 1
ATOM 2749 N N . ARG A 1 349 ? 1.534 -4.229 8.753 1.00 77.31 349 ARG A N 1
ATOM 2750 C CA . ARG A 1 349 ? 1.651 -4.991 10.002 1.00 77.31 349 ARG A CA 1
ATOM 2751 C C . ARG A 1 349 ? 2.778 -4.423 10.850 1.00 77.31 349 ARG A C 1
ATOM 2753 O O . ARG A 1 349 ? 3.798 -3.997 10.312 1.00 77.31 349 ARG A O 1
ATOM 2760 N N . GLN A 1 350 ? 2.623 -4.472 12.165 1.00 71.69 350 GLN A N 1
ATOM 2761 C CA . GLN A 1 350 ? 3.703 -4.114 13.076 1.00 71.69 350 GLN A CA 1
ATOM 2762 C C . GLN A 1 350 ? 4.576 -5.344 13.349 1.00 71.69 350 GLN A C 1
ATOM 2764 O O . GLN A 1 350 ? 4.147 -6.260 14.042 1.00 71.69 350 GLN A O 1
ATOM 2769 N N . LEU A 1 351 ? 5.791 -5.383 12.786 1.00 55.59 351 LEU A N 1
ATOM 2770 C CA . LEU A 1 351 ? 6.722 -6.510 12.966 1.00 55.59 351 LEU A CA 1
ATOM 2771 C C . LEU A 1 351 ? 7.723 -6.324 14.114 1.00 55.59 351 LEU A C 1
ATOM 2773 O O . LEU A 1 351 ? 8.233 -7.321 14.602 1.00 55.59 351 LEU A O 1
ATOM 2777 N N . ASN A 1 352 ? 8.018 -5.085 14.530 1.00 47.12 352 ASN A N 1
ATOM 2778 C CA . ASN A 1 352 ? 8.919 -4.754 15.644 1.00 47.12 352 ASN A CA 1
ATOM 2779 C C . ASN A 1 352 ? 8.594 -3.361 16.206 1.00 47.12 352 ASN A C 1
ATOM 2781 O O . ASN A 1 352 ? 8.108 -2.507 15.473 1.00 47.12 352 ASN A O 1
ATOM 2785 N N . ARG A 1 353 ? 8.885 -3.098 17.490 1.00 42.06 353 ARG A N 1
ATOM 2786 C CA . ARG A 1 353 ? 8.528 -1.854 18.220 1.00 42.06 353 ARG A CA 1
ATOM 2787 C C . ARG A 1 353 ? 9.178 -0.550 17.700 1.00 42.06 353 ARG A C 1
ATOM 2789 O O . ARG A 1 353 ? 9.028 0.481 18.343 1.00 42.06 353 ARG A O 1
ATOM 2796 N N . THR A 1 354 ? 9.908 -0.580 16.584 1.00 32.94 354 THR A N 1
ATOM 2797 C CA . THR A 1 354 ? 10.789 0.514 16.136 1.00 32.94 354 THR A CA 1
ATOM 2798 C C . THR A 1 354 ? 10.448 1.132 14.778 1.00 32.94 354 THR A C 1
ATOM 2800 O O . THR A 1 354 ? 11.028 2.159 14.447 1.00 32.94 354 THR A O 1
ATOM 2803 N N . SER A 1 355 ? 9.523 0.576 13.986 1.00 33.69 355 SER A N 1
ATOM 2804 C CA . SER A 1 355 ? 9.172 1.132 12.664 1.00 33.69 355 SER A CA 1
ATOM 2805 C C . SER A 1 355 ? 7.667 1.333 12.521 1.00 33.69 355 SER A C 1
ATOM 2807 O O . SER A 1 355 ? 6.913 0.378 12.669 1.00 33.69 355 SER A O 1
ATOM 2809 N N . ILE A 1 356 ? 7.223 2.559 12.239 1.00 39.53 356 ILE A N 1
ATOM 2810 C CA . ILE A 1 356 ? 5.796 2.933 12.211 1.00 39.53 356 ILE A CA 1
ATOM 2811 C C . ILE A 1 356 ? 5.093 2.389 10.948 1.00 39.53 356 ILE A C 1
ATOM 2813 O O . ILE A 1 356 ? 3.886 2.126 10.991 1.00 39.53 356 ILE A O 1
ATOM 2817 N N . PHE A 1 357 ? 5.845 2.104 9.876 1.00 39.84 357 PHE A N 1
ATOM 2818 C CA . PHE A 1 357 ? 5.350 1.531 8.623 1.00 39.84 357 PHE A CA 1
ATOM 2819 C C . PHE A 1 357 ? 6.399 0.717 7.874 1.00 39.84 357 PHE A C 1
ATOM 2821 O O . PHE A 1 357 ? 7.604 1.027 8.012 1.00 39.84 357 PHE A O 1
#

Solvent-accessible surface area (backbone atoms only — not comparable to full-atom values): 20503 Å² total; per-residue (Å²): 125,75,52,77,60,91,62,83,89,72,63,62,43,74,74,63,62,70,53,62,56,70,70,66,52,63,20,77,40,84,65,87,71,89,63,61,82,42,78,38,42,31,68,77,54,61,65,71,47,93,78,14,64,69,43,47,52,46,47,57,29,32,53,54,54,74,76,67,82,95,80,64,64,78,30,30,34,29,30,36,76,40,49,31,59,40,29,71,71,37,60,65,87,37,77,46,98,84,72,47,86,44,40,76,63,59,61,49,33,48,80,36,51,26,41,34,25,39,34,49,50,77,47,66,90,76,86,88,56,85,65,58,60,52,46,60,18,46,47,27,33,62,34,14,31,40,30,61,58,44,96,73,73,90,45,88,33,61,75,50,78,88,77,61,39,62,50,63,65,47,68,60,51,46,51,54,52,51,47,45,63,75,69,47,46,62,71,58,44,68,69,100,59,85,71,77,59,58,79,86,49,33,21,36,31,68,85,79,72,39,81,38,70,63,63,88,93,62,66,34,30,33,34,72,67,57,70,66,80,82,67,79,71,87,53,55,28,38,34,35,68,90,75,36,44,62,86,61,96,43,74,59,36,55,50,38,63,77,40,40,51,38,49,32,41,67,25,71,30,30,42,36,65,36,33,61,89,54,50,85,56,44,41,56,14,74,74,30,67,26,53,74,58,66,43,44,62,45,78,60,88,94,45,38,37,27,45,68,41,60,30,71,62,60,62,33,64,85,21,64,42,64,74,38,81,68,43,51,39,58,43,51,43,11,27,31,33,41,38,31,29,50,62,50,77,45,80,49,68,39,88,56,101,83,54,66,114